Protein AF-A0A8S8Y8Q6-F1 (afdb_monomer_lite)

Radius of gyration: 28.85 Å; chains: 1; bounding box: 76×60×79 Å

pLDDT: mean 76.3, std 16.94, range [27.67, 95.81]

Secondary structure (DSSP, 8-state):
--------HHHHHHSHHHHHHHHHHHHHHTHHHHHHHHHHHHHHHHHHHHHHHHHHHHHHHHHHHHHHT-S-SEEEE----S-GGGS---HHHHHTHHHHHHTSTTEEEEEEEE-SPP---SSTT-GGGTSSPPEEEEEEE-SSS-GGG---B-THHHHHS-SS--B-EEEEE-GGGSSHHHHHHHHTTEEEE----S--TT-EEEEEEHHHHHHHT--TT-EEEEEEEEEEEEEEETTS---S--SEEEEEEETTEEEEEEEEEEEEEEEEEEEEEPPPPS--TTT-SSPEEEEGGGS-HHHHHHHHHTT-EEEEEEE-TTTS--S-HHHHHHHHHHHTB---SS---EEEE-----

Structure (mmCIF, N/CA/C/O backbone):
data_AF-A0A8S8Y8Q6-F1
#
_entry.id   AF-A0A8S8Y8Q6-F1
#
loop_
_atom_site.group_PDB
_atom_site.id
_atom_site.type_symbol
_atom_site.label_atom_id
_atom_site.label_alt_id
_atom_site.label_comp_id
_atom_site.label_asym_id
_atom_site.label_entity_id
_atom_site.label_seq_id
_atom_site.pdbx_PDB_ins_code
_atom_site.Cartn_x
_atom_site.Cartn_y
_atom_site.Cartn_z
_atom_site.occupancy
_atom_site.B_iso_or_equiv
_atom_site.auth_seq_id
_atom_site.auth_comp_id
_atom_site.auth_asym_id
_atom_site.auth_atom_id
_atom_site.pdbx_PDB_model_num
ATOM 1 N N . MET A 1 1 ? 56.357 40.478 -47.322 1.00 36.59 1 MET A N 1
ATOM 2 C CA . MET A 1 1 ? 55.126 40.009 -46.650 1.00 36.59 1 MET A CA 1
ATOM 3 C C . MET A 1 1 ? 54.083 39.734 -47.725 1.00 36.59 1 MET A C 1
ATOM 5 O O . MET A 1 1 ? 53.634 40.679 -48.356 1.00 36.59 1 MET A O 1
ATOM 9 N N . ARG A 1 2 ? 53.793 38.460 -48.034 1.00 34.81 2 ARG A N 1
ATOM 10 C CA . ARG A 1 2 ? 52.715 38.086 -48.969 1.00 34.81 2 ARG A CA 1
ATOM 11 C C . ARG A 1 2 ? 51.418 37.965 -48.170 1.00 34.81 2 ARG A C 1
ATOM 13 O O . ARG A 1 2 ? 51.392 37.257 -47.171 1.00 34.81 2 ARG A O 1
ATOM 20 N N . SER A 1 3 ? 50.405 38.710 -48.603 1.00 39.00 3 SER A N 1
ATOM 21 C CA . SER A 1 3 ? 49.052 38.733 -48.047 1.00 39.00 3 SER A CA 1
ATOM 22 C C . SER A 1 3 ? 48.441 37.328 -48.077 1.00 39.00 3 SER A C 1
ATOM 24 O O . SER A 1 3 ? 48.417 36.681 -49.125 1.00 39.00 3 SER A O 1
ATOM 26 N N . ILE A 1 4 ? 48.004 36.849 -46.912 1.00 49.69 4 ILE A N 1
ATOM 27 C CA . ILE A 1 4 ? 47.190 35.643 -46.760 1.00 49.69 4 ILE A CA 1
ATOM 28 C C . ILE A 1 4 ? 45.766 36.074 -47.115 1.00 49.69 4 ILE A C 1
ATOM 30 O O . ILE A 1 4 ? 45.107 36.734 -46.319 1.00 49.69 4 ILE A O 1
ATOM 34 N N . GLY A 1 5 ? 45.336 35.786 -48.343 1.00 51.06 5 GLY A N 1
ATOM 35 C CA . GLY A 1 5 ? 43.956 36.010 -48.760 1.00 51.06 5 GLY A CA 1
ATOM 36 C C . GLY A 1 5 ? 43.033 35.021 -48.053 1.00 51.06 5 GLY A C 1
ATOM 37 O O . GLY A 1 5 ? 43.244 33.810 -48.141 1.00 51.06 5 GLY A O 1
ATOM 38 N N . GLU A 1 6 ? 42.026 35.530 -47.347 1.00 56.00 6 GLU A N 1
ATOM 39 C CA . GLU A 1 6 ? 40.916 34.726 -46.839 1.00 56.00 6 GLU A CA 1
ATOM 40 C C . GLU A 1 6 ? 40.184 34.085 -48.024 1.00 56.00 6 GLU A C 1
ATOM 42 O O . GLU A 1 6 ? 39.545 34.769 -48.825 1.00 56.00 6 GLU A O 1
ATOM 47 N N . LYS A 1 7 ? 40.302 32.758 -48.164 1.00 58.72 7 LYS A N 1
ATOM 48 C CA .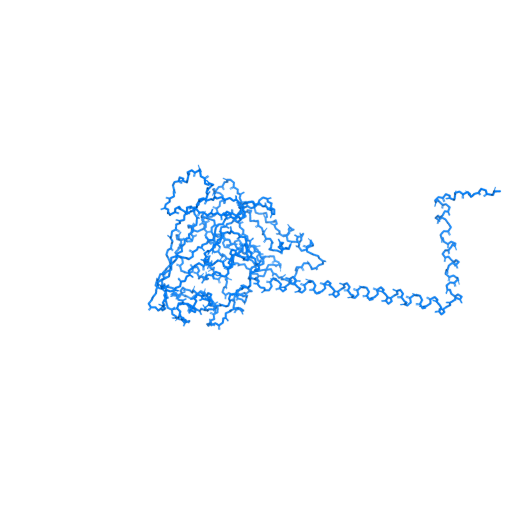 LYS A 1 7 ? 39.479 31.988 -49.102 1.00 58.72 7 LYS A CA 1
ATOM 49 C C . LYS A 1 7 ? 38.014 32.097 -48.675 1.00 58.72 7 LYS A C 1
ATOM 51 O O . LYS A 1 7 ? 37.680 31.781 -47.530 1.00 58.72 7 LYS A O 1
ATOM 56 N N . SER A 1 8 ? 37.154 32.495 -49.609 1.00 64.50 8 SER A N 1
ATOM 57 C CA . SER A 1 8 ? 35.703 32.531 -49.426 1.00 64.50 8 SER A CA 1
ATOM 58 C C . SER A 1 8 ? 35.166 31.141 -49.069 1.00 64.50 8 SER A C 1
ATOM 60 O O . SER A 1 8 ? 35.674 30.123 -49.544 1.00 64.50 8 SER A O 1
ATOM 62 N N . LEU A 1 9 ? 34.118 31.081 -48.241 1.00 57.31 9 LEU A N 1
ATOM 63 C CA . LEU A 1 9 ? 33.485 29.828 -47.809 1.00 57.31 9 LEU A CA 1
ATOM 64 C C . LEU A 1 9 ? 33.030 28.968 -49.006 1.00 57.31 9 LEU A C 1
ATOM 66 O O . LEU A 1 9 ? 33.092 27.745 -48.940 1.00 57.31 9 LEU A O 1
ATOM 70 N N . GLY A 1 10 ? 32.634 29.614 -50.110 1.00 68.88 10 GLY A N 1
ATOM 71 C CA . GLY A 1 10 ? 32.264 28.949 -51.362 1.00 68.88 10 GLY A CA 1
ATOM 72 C C . GLY A 1 10 ? 33.437 28.236 -52.038 1.00 68.88 10 GLY A C 1
ATOM 73 O O . GLY A 1 10 ? 33.281 27.089 -52.447 1.00 68.88 10 GLY A O 1
ATOM 74 N N . ASP A 1 11 ? 34.622 28.854 -52.047 1.00 65.38 11 ASP A N 1
ATOM 75 C CA . ASP A 1 11 ? 35.840 28.250 -52.609 1.00 65.38 11 ASP A CA 1
ATOM 76 C C . ASP A 1 11 ? 36.309 27.055 -51.764 1.00 65.38 11 ASP A C 1
ATOM 78 O O . ASP A 1 11 ? 36.792 26.051 -52.281 1.00 65.38 11 ASP A O 1
ATOM 82 N N . ARG A 1 12 ? 36.111 27.118 -50.438 1.00 59.78 12 ARG A N 1
ATOM 83 C CA . ARG A 1 12 ? 36.422 26.000 -49.529 1.00 59.78 12 ARG A CA 1
ATOM 84 C C . ARG A 1 12 ? 35.478 24.814 -49.709 1.00 59.78 12 ARG A C 1
ATOM 86 O O . ARG A 1 12 ? 35.896 23.702 -49.425 1.00 59.78 12 ARG A O 1
ATOM 93 N N . ILE A 1 13 ? 34.240 25.040 -50.158 1.00 61.78 13 ILE A N 1
ATOM 94 C CA . ILE A 1 13 ? 33.253 23.986 -50.441 1.00 61.78 13 ILE A CA 1
ATOM 95 C C . ILE A 1 13 ? 33.489 23.380 -51.830 1.00 61.78 13 ILE A C 1
ATOM 97 O O . ILE A 1 13 ? 33.371 22.166 -51.993 1.00 61.78 13 ILE A O 1
ATOM 101 N N . SER A 1 14 ? 33.873 24.193 -52.820 1.00 69.31 14 SER A N 1
ATOM 102 C CA . SER A 1 14 ? 34.187 23.708 -54.170 1.00 69.31 14 SER A CA 1
ATOM 103 C C . SER A 1 14 ? 35.492 22.915 -54.253 1.00 69.31 14 SER A C 1
ATOM 105 O O . SER A 1 14 ? 35.621 22.080 -55.145 1.00 69.31 14 SER A O 1
ATOM 107 N N . ASP A 1 15 ? 36.434 23.140 -53.330 1.00 65.94 15 ASP A N 1
ATOM 108 C CA . ASP A 1 15 ? 37.714 22.417 -53.271 1.00 65.94 15 ASP A CA 1
ATOM 109 C C . ASP A 1 15 ? 37.584 21.022 -52.599 1.00 65.94 15 ASP A C 1
ATOM 111 O O . ASP A 1 15 ? 38.414 20.142 -52.838 1.00 65.94 15 ASP A O 1
ATOM 115 N N . ILE A 1 16 ? 36.505 20.759 -51.838 1.00 66.69 16 ILE A N 1
ATOM 116 C CA . ILE A 1 16 ? 36.271 19.489 -51.107 1.00 66.69 16 ILE A CA 1
ATOM 117 C C . ILE A 1 16 ? 36.366 18.239 -52.001 1.00 66.69 16 ILE A C 1
ATOM 119 O O . ILE A 1 16 ? 37.019 17.278 -51.594 1.00 66.69 16 ILE A O 1
ATOM 123 N N . PRO A 1 17 ? 35.762 18.183 -53.205 1.00 70.31 17 PRO A N 1
ATOM 124 C CA . PRO A 1 17 ? 35.811 16.983 -54.040 1.00 70.31 17 PRO A CA 1
ATOM 125 C C . PRO A 1 17 ? 37.225 16.685 -54.554 1.00 70.31 17 PRO A C 1
ATOM 127 O O . PRO A 1 17 ? 37.630 15.523 -54.644 1.00 70.31 17 PRO A O 1
ATOM 130 N N . ALA A 1 18 ? 37.988 17.734 -54.878 1.00 67.06 18 ALA A N 1
ATOM 131 C CA . ALA A 1 18 ? 39.359 17.610 -55.354 1.00 67.06 18 ALA A CA 1
ATOM 132 C C . ALA A 1 18 ? 40.289 17.150 -54.220 1.00 67.06 18 ALA A C 1
ATOM 134 O O . ALA A 1 18 ? 41.044 16.190 -54.407 1.00 67.06 18 ALA A O 1
ATOM 135 N N . ASP A 1 19 ? 40.155 17.740 -53.032 1.00 66.56 19 ASP A N 1
ATOM 136 C CA . ASP A 1 19 ? 40.911 17.371 -51.831 1.00 66.56 19 ASP A CA 1
ATOM 137 C C . ASP A 1 19 ? 40.542 15.967 -51.311 1.00 66.56 19 ASP A C 1
ATOM 139 O O . ASP A 1 19 ? 41.403 15.207 -50.867 1.00 66.56 19 ASP A O 1
ATOM 143 N N . PHE A 1 20 ? 39.281 15.550 -51.452 1.00 67.25 20 PHE A N 1
ATOM 144 C CA . PHE A 1 20 ? 38.836 14.190 -51.135 1.00 67.25 20 PHE A CA 1
ATOM 145 C C . PHE A 1 20 ? 39.460 13.153 -52.079 1.00 67.25 20 PHE A C 1
ATOM 147 O O . PHE A 1 20 ? 39.931 12.099 -51.646 1.00 67.25 20 PHE A O 1
ATOM 154 N N . SER A 1 21 ? 39.528 13.463 -53.378 1.00 69.19 21 SER A N 1
ATOM 155 C CA . SER A 1 21 ? 40.114 12.563 -54.377 1.00 69.19 21 SER A CA 1
ATOM 156 C C . SER A 1 21 ? 41.623 12.347 -54.178 1.00 69.19 21 SER A C 1
ATOM 158 O O . SER A 1 21 ? 42.128 11.235 -54.368 1.00 69.19 21 SER A O 1
ATOM 160 N N . THR A 1 22 ? 42.353 13.384 -53.758 1.00 70.94 22 THR A N 1
ATOM 161 C CA . THR A 1 22 ? 43.792 13.309 -53.476 1.00 70.94 22 THR A CA 1
ATOM 162 C C . THR A 1 22 ? 44.060 12.613 -52.142 1.00 70.94 22 THR A C 1
ATOM 164 O O . THR A 1 22 ? 44.966 11.777 -52.068 1.00 70.94 22 THR A O 1
ATOM 167 N N . ALA A 1 23 ? 43.216 12.839 -51.130 1.00 64.25 23 ALA A N 1
ATOM 168 C CA . ALA A 1 23 ? 43.243 12.102 -49.870 1.00 64.25 23 ALA A CA 1
ATOM 169 C C . ALA A 1 23 ? 43.018 10.592 -50.081 1.00 64.25 23 ALA A C 1
ATOM 171 O O . ALA A 1 23 ? 43.820 9.790 -49.600 1.00 64.25 23 ALA A O 1
ATOM 172 N N . ILE A 1 24 ? 42.025 10.187 -50.883 1.00 64.44 24 ILE A N 1
ATOM 173 C CA . ILE A 1 24 ? 41.786 8.769 -51.218 1.00 64.44 24 ILE A CA 1
ATOM 174 C C . ILE A 1 24 ? 43.005 8.133 -51.893 1.00 64.44 24 ILE A C 1
ATOM 176 O O . ILE A 1 24 ? 43.417 7.029 -51.527 1.00 64.44 24 ILE A O 1
ATOM 180 N N . ARG A 1 25 ? 43.611 8.823 -52.867 1.00 65.25 25 ARG A N 1
ATOM 181 C CA . ARG A 1 25 ? 44.805 8.316 -53.562 1.00 65.25 25 ARG A CA 1
ATOM 182 C C . ARG A 1 25 ? 46.000 8.175 -52.617 1.00 65.25 25 ARG A C 1
ATOM 184 O O . ARG A 1 25 ? 46.708 7.175 -52.695 1.00 65.25 25 ARG A O 1
ATOM 191 N N . SER A 1 26 ? 46.199 9.120 -51.697 1.00 62.00 26 SER A N 1
ATOM 192 C CA . SER A 1 26 ? 47.263 9.042 -50.683 1.00 62.00 26 SER A CA 1
ATOM 193 C C . SER A 1 26 ? 47.052 7.902 -49.674 1.00 62.00 26 SER A C 1
ATOM 195 O O . SER A 1 26 ? 48.012 7.216 -49.319 1.00 62.00 26 SER A O 1
ATOM 197 N N . ALA A 1 27 ? 45.802 7.623 -49.289 1.00 59.00 27 ALA A N 1
ATOM 198 C CA . ALA A 1 27 ? 45.452 6.516 -48.398 1.00 59.00 27 ALA A CA 1
ATOM 199 C C . ALA A 1 27 ? 45.726 5.138 -49.032 1.00 59.00 27 ALA A C 1
ATOM 201 O O . ALA A 1 27 ? 46.076 4.189 -48.331 1.00 59.00 27 ALA A O 1
ATOM 202 N N . TRP A 1 28 ? 45.630 5.035 -50.363 1.00 62.62 28 TRP A N 1
ATOM 203 C CA . TRP A 1 28 ? 45.909 3.810 -51.121 1.00 62.62 28 TRP A CA 1
ATOM 204 C C . TRP A 1 28 ? 47.406 3.501 -51.288 1.00 62.62 28 TRP A C 1
ATOM 206 O O . TRP A 1 28 ? 47.784 2.333 -51.374 1.00 62.62 28 TRP A O 1
ATOM 216 N N . ILE A 1 29 ? 48.270 4.523 -51.301 1.00 66.56 29 ILE A N 1
ATOM 217 C CA . ILE A 1 29 ? 49.733 4.358 -51.427 1.00 66.56 29 ILE A CA 1
ATOM 218 C C . ILE A 1 29 ? 50.338 3.790 -50.131 1.00 66.56 29 ILE A C 1
ATOM 220 O O . ILE A 1 29 ? 51.284 3.008 -50.171 1.00 66.56 29 ILE A O 1
ATOM 224 N N . GLY A 1 30 ? 49.758 4.123 -48.975 1.00 63.22 30 GLY A N 1
ATOM 225 C CA . GLY A 1 30 ? 50.141 3.598 -47.663 1.00 63.22 30 GLY A CA 1
ATOM 226 C C . GLY A 1 30 ? 49.229 2.476 -47.169 1.00 63.22 30 GLY A C 1
ATOM 227 O O . GLY A 1 30 ? 48.807 2.528 -46.016 1.00 63.22 30 GLY A O 1
ATOM 228 N N . ARG A 1 31 ? 48.902 1.491 -48.021 1.00 62.19 31 ARG A N 1
ATOM 229 C CA . ARG A 1 31 ? 47.860 0.465 -47.785 1.00 62.19 31 ARG A CA 1
ATOM 230 C C . ARG A 1 31 ? 47.910 -0.196 -46.400 1.00 62.19 31 ARG A C 1
ATOM 232 O O . ARG A 1 31 ? 46.866 -0.375 -45.783 1.00 62.19 31 ARG A O 1
ATOM 239 N N . GLU A 1 32 ? 49.097 -0.519 -45.887 1.00 67.44 32 GLU A N 1
ATOM 240 C CA . GLU A 1 32 ? 49.258 -1.130 -44.555 1.00 67.44 32 GLU A CA 1
ATOM 241 C C . GLU A 1 32 ? 48.958 -0.153 -43.408 1.00 67.44 32 GLU A C 1
ATOM 243 O O . GLU A 1 32 ? 48.316 -0.517 -42.425 1.00 67.44 32 GLU A O 1
ATOM 248 N N . ARG A 1 33 ? 49.365 1.114 -43.548 1.00 67.62 33 ARG A N 1
ATOM 249 C CA . ARG A 1 33 ? 49.147 2.154 -42.531 1.00 67.62 33 ARG A CA 1
ATOM 250 C C . ARG A 1 33 ? 47.702 2.649 -42.529 1.00 67.62 33 ARG A C 1
ATOM 252 O O . ARG A 1 33 ? 47.139 2.855 -41.461 1.00 67.62 33 ARG A O 1
ATOM 259 N N . GLY A 1 34 ? 47.087 2.789 -43.706 1.00 68.88 34 GLY A N 1
ATOM 260 C CA . GLY A 1 34 ? 45.674 3.147 -43.839 1.00 68.88 34 GLY A CA 1
ATOM 261 C C . GLY A 1 34 ? 44.761 2.088 -43.222 1.00 68.88 34 GLY A C 1
ATOM 262 O O . GLY A 1 34 ? 43.902 2.423 -42.411 1.00 68.88 34 GLY A O 1
ATOM 263 N N . LEU A 1 35 ? 44.995 0.806 -43.527 1.00 69.81 35 LEU A N 1
ATOM 264 C CA . LEU A 1 35 ? 44.194 -0.301 -42.992 1.00 69.81 35 LEU A CA 1
ATOM 265 C C . LEU A 1 35 ? 44.306 -0.403 -41.464 1.00 69.81 35 LEU A C 1
ATOM 267 O O . LEU A 1 35 ? 43.289 -0.589 -40.803 1.00 69.81 35 LEU A O 1
ATOM 271 N N . ALA A 1 36 ? 45.500 -0.200 -40.895 1.00 73.44 36 ALA A N 1
ATOM 272 C CA . ALA A 1 36 ? 45.691 -0.181 -39.444 1.00 73.44 36 ALA A CA 1
ATOM 273 C C . ALA A 1 36 ? 44.904 0.947 -38.750 1.00 73.44 36 ALA A C 1
ATOM 275 O O . ALA A 1 36 ? 44.299 0.718 -37.705 1.00 73.44 36 ALA A O 1
ATOM 276 N N . VAL A 1 37 ? 44.856 2.147 -39.343 1.00 76.44 37 VAL A N 1
ATOM 277 C CA . VAL A 1 37 ? 44.072 3.273 -38.804 1.00 76.44 37 VAL A CA 1
ATOM 278 C C . VAL A 1 37 ? 42.570 2.994 -38.899 1.00 76.44 37 VAL A C 1
ATOM 280 O O . VAL A 1 37 ? 41.860 3.181 -37.913 1.00 76.44 37 VAL A O 1
ATOM 283 N N . PHE A 1 38 ? 42.082 2.486 -40.036 1.00 76.44 38 PHE A N 1
ATOM 284 C CA . PHE A 1 38 ? 40.671 2.110 -40.185 1.00 76.44 38 PHE A CA 1
ATOM 285 C C . PHE A 1 38 ? 40.265 0.996 -39.217 1.00 76.44 38 PHE A C 1
ATOM 287 O O . PHE A 1 38 ? 39.224 1.105 -38.575 1.00 76.44 38 PHE A O 1
ATOM 294 N N . ALA A 1 39 ? 41.094 -0.038 -39.060 1.00 76.81 39 ALA A N 1
ATOM 295 C CA . ALA A 1 39 ? 40.846 -1.115 -38.108 1.00 76.81 39 ALA A CA 1
ATOM 296 C C . ALA A 1 39 ? 40.853 -0.608 -36.658 1.00 76.81 39 ALA A C 1
ATOM 298 O O . ALA A 1 39 ? 39.994 -1.007 -35.879 1.00 76.81 39 ALA A O 1
ATOM 299 N N . GLY A 1 40 ? 41.767 0.304 -36.307 1.00 77.00 40 GLY A N 1
ATOM 300 C CA . GLY A 1 40 ? 41.828 0.918 -34.980 1.00 77.00 40 GLY A CA 1
ATOM 301 C C . GLY A 1 40 ? 40.592 1.757 -34.654 1.00 77.00 40 GLY A C 1
ATOM 302 O O . GLY A 1 40 ? 40.012 1.598 -33.584 1.00 77.00 40 GLY A O 1
ATOM 303 N N . VAL A 1 41 ? 40.138 2.600 -35.587 1.00 83.38 41 VAL A N 1
ATOM 304 C CA . VAL A 1 41 ? 38.918 3.407 -35.409 1.00 83.38 41 VAL A CA 1
ATOM 305 C C . VAL A 1 41 ? 37.668 2.527 -35.389 1.00 83.38 41 VAL A C 1
ATOM 307 O O . VAL A 1 41 ? 36.769 2.762 -34.582 1.00 83.38 41 VAL A O 1
ATOM 310 N N . PHE A 1 42 ? 37.612 1.492 -36.230 1.00 75.62 42 PHE A N 1
ATOM 311 C CA . PHE A 1 42 ? 36.496 0.548 -36.259 1.00 75.62 42 PHE A CA 1
ATOM 312 C C . PHE A 1 42 ? 36.399 -0.252 -34.955 1.00 75.62 42 PHE A C 1
ATOM 314 O O . PHE A 1 42 ? 35.327 -0.306 -34.360 1.00 75.62 42 PHE A O 1
ATOM 321 N N . LEU A 1 43 ? 37.517 -0.801 -34.462 1.00 77.06 43 LEU A N 1
ATOM 322 C CA . LEU A 1 43 ? 37.558 -1.490 -33.170 1.00 77.06 43 LEU A CA 1
ATOM 323 C C . LEU A 1 43 ? 37.228 -0.548 -32.016 1.00 77.06 43 LEU A C 1
ATOM 325 O O . LEU A 1 43 ? 36.450 -0.927 -31.152 1.00 77.06 43 LEU A O 1
ATOM 329 N N . ALA A 1 44 ? 37.754 0.679 -32.006 1.00 74.38 44 ALA A N 1
ATOM 330 C CA . ALA A 1 44 ? 37.419 1.655 -30.972 1.00 74.38 44 ALA A CA 1
ATOM 331 C C . ALA A 1 44 ? 35.919 1.991 -30.978 1.00 74.38 44 ALA A C 1
ATOM 333 O O . ALA A 1 44 ? 35.293 1.999 -29.924 1.00 74.38 44 ALA A O 1
ATOM 334 N N . SER A 1 45 ? 35.324 2.196 -32.156 1.00 72.69 45 SER A N 1
ATOM 335 C CA . SER A 1 45 ? 33.887 2.475 -32.291 1.00 72.69 45 SER A CA 1
ATOM 336 C C . SER A 1 45 ? 33.033 1.280 -31.860 1.00 72.69 45 SER A C 1
ATOM 338 O O . SER A 1 45 ? 32.027 1.450 -31.175 1.00 72.69 45 SER A O 1
ATOM 340 N N . LEU A 1 46 ? 33.452 0.060 -32.208 1.00 67.12 46 LEU A N 1
ATOM 341 C CA . LEU A 1 46 ? 32.788 -1.172 -31.784 1.00 67.12 46 LEU A CA 1
ATOM 342 C C . LEU A 1 46 ? 32.889 -1.368 -30.264 1.00 67.12 46 LEU A C 1
ATOM 344 O O . LEU A 1 46 ? 31.892 -1.642 -29.610 1.00 67.12 46 LEU A O 1
ATOM 348 N N . VAL A 1 47 ? 34.061 -1.148 -29.669 1.00 76.62 47 VAL A N 1
ATOM 349 C CA . VAL A 1 47 ? 34.241 -1.233 -28.212 1.00 76.62 47 VAL A CA 1
ATOM 350 C C . VAL A 1 47 ? 33.389 -0.185 -27.503 1.00 76.62 47 VAL A C 1
ATOM 352 O O . VAL A 1 47 ? 32.646 -0.528 -26.592 1.00 76.62 47 VAL A O 1
ATOM 355 N N . ILE A 1 48 ? 33.414 1.069 -27.954 1.00 69.25 48 ILE A N 1
ATOM 356 C CA . ILE A 1 48 ? 32.608 2.145 -27.365 1.00 69.25 48 ILE A CA 1
ATOM 357 C C . ILE A 1 48 ? 31.111 1.813 -27.441 1.00 69.25 48 ILE A C 1
ATOM 359 O O . ILE A 1 48 ? 30.416 1.905 -26.434 1.00 69.25 48 ILE A O 1
ATOM 363 N N . THR A 1 49 ? 30.616 1.365 -28.598 1.00 65.38 49 THR A N 1
ATOM 364 C CA . THR A 1 49 ? 29.201 0.981 -28.755 1.00 65.38 49 THR A CA 1
ATOM 365 C C . THR A 1 49 ? 28.826 -0.228 -27.904 1.00 65.38 49 THR A C 1
ATOM 367 O O . THR A 1 49 ? 27.768 -0.210 -27.286 1.00 65.38 49 THR A O 1
ATOM 370 N N . THR A 1 50 ? 29.689 -1.242 -27.794 1.00 65.12 50 THR A N 1
ATOM 371 C CA . THR A 1 50 ? 29.432 -2.397 -26.912 1.00 65.12 50 THR A CA 1
ATOM 372 C C . THR A 1 50 ? 29.440 -2.026 -25.430 1.00 65.12 50 THR A C 1
ATOM 374 O O . THR A 1 50 ? 28.582 -2.501 -24.694 1.00 65.12 50 THR A O 1
ATOM 377 N N . VAL A 1 51 ? 30.341 -1.143 -24.986 1.00 66.38 51 VAL A N 1
ATOM 378 C CA . VAL A 1 51 ? 30.377 -0.656 -23.598 1.00 66.38 51 VAL A CA 1
ATOM 379 C C . VAL A 1 51 ? 29.151 0.197 -23.289 1.00 66.38 51 VAL A C 1
ATOM 381 O O . VAL A 1 51 ? 28.565 0.028 -22.226 1.00 66.38 51 VAL A O 1
ATOM 384 N N . PHE A 1 52 ? 28.715 1.062 -24.210 1.00 54.00 52 PHE A N 1
ATOM 385 C CA . PHE A 1 52 ? 27.472 1.815 -24.034 1.00 54.00 52 PHE A CA 1
ATOM 386 C C . PHE A 1 52 ? 26.245 0.903 -24.029 1.00 54.00 52 PHE A C 1
ATOM 388 O O . PHE A 1 52 ? 25.409 1.045 -23.146 1.00 54.00 52 PHE A O 1
ATOM 395 N N . ALA A 1 53 ? 26.155 -0.068 -24.942 1.00 52.59 53 ALA A N 1
ATOM 396 C CA . ALA A 1 53 ? 25.055 -1.032 -24.963 1.00 52.59 53 ALA A CA 1
ATOM 397 C C . ALA A 1 53 ? 25.004 -1.873 -23.676 1.00 52.59 53 ALA A C 1
ATOM 399 O O . ALA A 1 53 ? 23.929 -2.111 -23.137 1.00 52.59 53 ALA A O 1
ATOM 400 N N . TYR A 1 54 ? 26.164 -2.277 -23.152 1.00 54.09 54 TYR A N 1
ATOM 401 C CA . TYR A 1 54 ? 26.259 -3.012 -21.893 1.00 54.09 54 TYR A CA 1
ATOM 402 C C . TYR A 1 54 ? 25.943 -2.136 -20.675 1.00 54.09 54 TYR A C 1
ATOM 404 O O . TYR A 1 54 ? 25.211 -2.561 -19.789 1.00 54.09 54 TYR A O 1
ATOM 412 N N . GLY A 1 55 ? 26.455 -0.903 -20.635 1.00 48.47 55 GLY A N 1
ATOM 413 C CA . GLY A 1 55 ? 26.182 0.053 -19.560 1.00 48.47 55 GLY A CA 1
ATOM 414 C C . GLY A 1 55 ? 24.704 0.423 -19.484 1.00 48.47 55 GLY A C 1
ATOM 415 O O . GLY A 1 55 ? 24.133 0.413 -18.398 1.00 48.47 55 GLY A O 1
ATOM 416 N N . VAL A 1 56 ? 24.076 0.651 -20.640 1.00 57.03 56 VAL A N 1
ATOM 417 C CA . VAL A 1 56 ? 22.630 0.844 -20.750 1.00 57.03 56 VAL A CA 1
ATOM 418 C C . VAL A 1 56 ? 21.903 -0.430 -20.306 1.00 57.03 56 VAL A C 1
ATOM 420 O O . VAL A 1 56 ? 21.078 -0.358 -19.410 1.00 57.03 56 VAL A O 1
ATOM 423 N N . GLY A 1 57 ? 22.265 -1.618 -20.799 1.00 53.31 57 GLY A N 1
ATOM 424 C CA . GLY A 1 57 ? 21.639 -2.875 -20.357 1.00 53.31 57 GLY A CA 1
ATOM 425 C C . GLY A 1 57 ? 21.714 -3.120 -18.839 1.00 53.31 57 GLY A C 1
ATOM 426 O O . GLY A 1 57 ? 20.748 -3.584 -18.240 1.00 53.31 57 GLY A O 1
ATOM 427 N N . LEU A 1 58 ? 22.824 -2.751 -18.190 1.00 55.22 58 LEU A N 1
ATOM 428 C CA . LEU A 1 58 ? 22.963 -2.828 -16.733 1.00 55.22 58 LEU A CA 1
ATOM 429 C C . LEU A 1 58 ? 22.102 -1.798 -15.994 1.00 55.22 58 LEU A C 1
ATOM 431 O O . LEU A 1 58 ? 21.491 -2.148 -14.988 1.00 55.22 58 LEU A O 1
ATOM 435 N N . SER A 1 59 ? 22.030 -0.550 -16.469 1.00 53.22 59 SER A N 1
ATOM 436 C CA . SER A 1 59 ? 21.156 0.459 -15.853 1.00 53.22 59 SER A CA 1
ATOM 437 C C . SER A 1 59 ? 19.676 0.109 -16.019 1.00 53.22 59 SER A C 1
ATOM 439 O O . SER A 1 59 ? 18.882 0.349 -15.116 1.00 53.22 59 SER A O 1
ATOM 441 N N . GLN A 1 60 ? 19.312 -0.519 -17.139 1.00 57.56 60 GLN A N 1
ATOM 442 C CA . GLN A 1 60 ? 17.966 -1.040 -17.384 1.00 57.56 60 GLN A CA 1
ATOM 443 C C . GLN A 1 60 ? 17.622 -2.188 -16.433 1.00 57.56 60 GLN A C 1
ATOM 445 O O . GLN A 1 60 ? 16.569 -2.166 -15.803 1.00 57.56 60 GLN A O 1
ATOM 450 N N . GLY A 1 61 ? 18.538 -3.148 -16.269 1.00 56.97 61 GLY A N 1
ATOM 451 C CA . GLY A 1 61 ? 18.386 -4.217 -15.283 1.00 56.97 61 GLY A CA 1
ATOM 452 C C . GLY A 1 61 ? 18.308 -3.689 -13.848 1.00 56.97 61 GLY A C 1
ATOM 453 O O . GLY A 1 61 ? 17.586 -4.251 -13.034 1.00 56.97 61 GLY A O 1
ATOM 454 N N . ALA A 1 62 ? 18.993 -2.586 -13.532 1.00 57.78 62 ALA A N 1
ATOM 455 C CA . ALA A 1 62 ? 18.900 -1.945 -12.222 1.00 57.78 62 ALA A CA 1
ATOM 456 C C . ALA A 1 62 ? 17.523 -1.303 -11.967 1.00 57.78 62 ALA A C 1
ATOM 458 O O . ALA A 1 62 ? 16.986 -1.492 -10.881 1.00 57.78 62 ALA A O 1
ATOM 459 N N . LEU A 1 63 ? 16.933 -0.613 -12.954 1.00 61.47 63 LEU A N 1
ATOM 460 C CA . LEU A 1 63 ? 15.580 -0.040 -12.850 1.00 61.47 63 LEU A CA 1
ATOM 461 C C . LEU A 1 63 ? 14.503 -1.134 -12.765 1.00 61.47 63 LEU A C 1
ATOM 463 O O . LEU A 1 63 ? 13.602 -1.076 -11.937 1.00 61.47 63 LEU A O 1
ATOM 467 N N . GLN A 1 64 ? 14.623 -2.189 -13.573 1.00 61.31 64 GLN A N 1
ATOM 468 C CA . GLN A 1 64 ? 13.722 -3.339 -13.464 1.00 61.31 64 GLN A CA 1
ATOM 469 C C . GLN A 1 64 ? 13.863 -4.038 -12.108 1.00 61.31 64 GLN A C 1
ATOM 471 O O . GLN A 1 64 ? 12.862 -4.434 -11.523 1.00 61.31 64 GLN A O 1
ATOM 476 N N . ASN A 1 65 ? 15.081 -4.145 -11.569 1.00 62.50 65 ASN A N 1
ATOM 477 C CA . ASN A 1 65 ? 15.299 -4.695 -10.234 1.00 62.50 65 ASN A CA 1
ATOM 478 C C . ASN A 1 65 ? 14.747 -3.801 -9.120 1.00 62.50 65 ASN A C 1
ATOM 480 O O . ASN A 1 65 ? 14.234 -4.348 -8.151 1.00 62.50 65 ASN A O 1
ATOM 484 N N . SER A 1 66 ? 14.800 -2.469 -9.241 1.00 65.19 66 SER A N 1
ATOM 485 C CA . SER A 1 66 ? 14.151 -1.596 -8.253 1.00 65.19 66 SER A CA 1
ATOM 486 C C . SER A 1 66 ? 12.632 -1.725 -8.302 1.00 65.19 66 SER A C 1
ATOM 488 O O . SER A 1 66 ? 11.992 -1.739 -7.258 1.00 65.19 66 SER A O 1
ATOM 490 N N . LEU A 1 67 ? 12.059 -1.901 -9.497 1.00 68.81 67 LEU A N 1
ATOM 491 C CA . LEU A 1 67 ? 10.637 -2.200 -9.652 1.00 68.81 67 LEU A CA 1
ATOM 492 C C . LEU A 1 67 ? 10.287 -3.607 -9.139 1.00 68.81 67 LEU A C 1
ATOM 494 O O . LEU A 1 67 ? 9.195 -3.811 -8.628 1.00 68.81 67 LEU A O 1
ATOM 498 N N . ASN A 1 68 ? 11.193 -4.590 -9.210 1.00 70.69 68 ASN A N 1
ATOM 499 C CA . ASN A 1 68 ? 10.957 -5.952 -8.698 1.00 70.69 68 ASN A CA 1
ATOM 500 C C . ASN A 1 68 ? 10.654 -6.016 -7.200 1.00 70.69 68 ASN A C 1
ATOM 502 O O . ASN A 1 68 ? 10.006 -6.968 -6.764 1.00 70.69 68 ASN A O 1
ATOM 506 N N . ASP A 1 69 ? 11.057 -5.004 -6.440 1.00 74.69 69 ASP A N 1
ATOM 507 C CA . ASP A 1 69 ? 10.709 -4.886 -5.028 1.00 74.69 69 ASP A CA 1
ATOM 508 C C . ASP A 1 69 ? 9.353 -4.194 -4.785 1.00 74.69 69 ASP A C 1
ATOM 510 O O . ASP A 1 69 ? 8.865 -4.203 -3.657 1.00 74.69 69 ASP A O 1
ATOM 514 N N . GLU A 1 70 ? 8.703 -3.679 -5.832 1.00 80.44 70 GLU A N 1
ATOM 515 C CA . GLU A 1 70 ? 7.383 -3.049 -5.788 1.00 80.44 70 GLU A CA 1
ATOM 516 C C . GLU A 1 70 ? 6.278 -3.968 -6.310 1.00 80.44 70 GLU A C 1
ATOM 518 O O . GLU A 1 70 ? 6.404 -4.629 -7.347 1.00 80.44 70 GLU A O 1
ATOM 523 N N . VAL A 1 71 ? 5.139 -3.946 -5.615 1.00 85.94 71 VAL A N 1
ATOM 524 C CA . VAL A 1 71 ? 3.945 -4.691 -6.037 1.00 85.94 71 VAL A CA 1
ATOM 525 C C . VAL A 1 71 ? 3.180 -3.947 -7.134 1.00 85.94 71 VAL A C 1
ATOM 527 O O . VAL A 1 71 ? 2.803 -4.551 -8.136 1.00 85.94 71 VAL A O 1
ATOM 530 N N . TYR A 1 72 ? 2.988 -2.634 -6.985 1.00 86.31 72 TYR A N 1
ATOM 531 C CA . TYR A 1 72 ? 2.280 -1.807 -7.967 1.00 86.31 72 TYR A CA 1
ATOM 532 C C . TYR A 1 72 ? 3.263 -0.891 -8.681 1.00 86.31 72 TYR A C 1
ATOM 534 O O . TYR A 1 72 ? 3.951 -0.128 -8.016 1.00 86.31 72 TYR A O 1
ATOM 542 N N . ASP A 1 73 ? 3.256 -0.885 -10.011 1.00 80.62 73 ASP A N 1
ATOM 543 C CA . ASP A 1 73 ? 4.092 0.020 -10.813 1.00 80.62 73 ASP A CA 1
ATOM 544 C C . ASP A 1 73 ? 3.476 1.425 -10.893 1.00 80.62 73 ASP A C 1
ATOM 546 O O . ASP A 1 73 ? 4.165 2.443 -10.975 1.00 80.62 73 ASP A O 1
ATOM 550 N N . ALA A 1 74 ? 2.144 1.494 -10.843 1.00 77.12 74 ALA A N 1
ATOM 551 C CA . ALA A 1 74 ? 1.411 2.746 -10.872 1.00 77.12 74 ALA A CA 1
ATOM 552 C C . ALA A 1 74 ? 0.227 2.731 -9.906 1.00 77.12 74 ALA A C 1
ATOM 554 O O . ALA A 1 74 ? -0.352 1.695 -9.580 1.00 77.12 74 ALA A O 1
ATOM 555 N N . LYS A 1 75 ? -0.133 3.934 -9.460 1.00 82.88 75 LYS A N 1
ATOM 556 C CA . LYS A 1 75 ? -1.319 4.194 -8.646 1.00 82.88 75 LYS A CA 1
ATOM 557 C C . LYS A 1 75 ? -2.193 5.221 -9.357 1.00 82.88 75 LYS A C 1
ATOM 559 O O . LYS A 1 75 ? -1.689 6.239 -9.846 1.00 82.88 75 LYS A O 1
ATOM 564 N N . VAL A 1 76 ? -3.495 4.954 -9.407 1.00 80.75 76 VAL A N 1
ATOM 565 C CA . VAL A 1 76 ? -4.504 5.863 -9.956 1.00 80.75 76 VAL A CA 1
ATOM 566 C C . VAL A 1 76 ? -5.428 6.336 -8.841 1.00 80.75 76 VAL A C 1
ATOM 568 O O . VAL A 1 76 ? -6.133 5.546 -8.216 1.00 80.75 76 VAL A O 1
ATOM 571 N N . ASP A 1 77 ? -5.425 7.651 -8.637 1.00 81.06 77 ASP A N 1
ATOM 572 C CA . ASP A 1 77 ? -6.223 8.355 -7.635 1.00 81.06 77 ASP A CA 1
ATOM 573 C C . ASP A 1 77 ? -7.340 9.182 -8.281 1.00 81.06 77 ASP A C 1
ATOM 575 O O . ASP A 1 77 ? -7.268 9.578 -9.455 1.00 81.06 77 ASP A O 1
ATOM 579 N N . PHE A 1 78 ? -8.345 9.528 -7.475 1.00 75.50 78 PHE A N 1
ATOM 580 C CA . PHE A 1 78 ? -9.345 10.519 -7.852 1.00 75.50 78 PHE A CA 1
ATOM 581 C C . PHE A 1 78 ? -8.703 11.887 -8.108 1.00 75.50 78 PHE A C 1
ATOM 583 O O . PHE A 1 78 ? -7.838 12.355 -7.364 1.00 75.50 78 PHE A O 1
ATOM 590 N N . SER A 1 79 ? -9.143 12.581 -9.163 1.00 68.19 79 SER A N 1
ATOM 591 C CA . SER A 1 79 ? -8.648 13.934 -9.422 1.00 68.19 79 SER A CA 1
ATOM 592 C C . SER A 1 79 ? -9.118 14.921 -8.357 1.00 68.19 79 SER A C 1
ATOM 594 O O . SER A 1 79 ? -10.286 14.910 -7.974 1.00 68.19 79 SER A O 1
ATOM 596 N N . SER A 1 80 ? -8.246 15.860 -7.982 1.00 59.91 80 SER A N 1
ATOM 597 C CA . SER A 1 80 ? -8.629 17.073 -7.256 1.00 59.91 80 SER A CA 1
ATOM 598 C C . SER A 1 80 ? -9.511 17.952 -8.151 1.00 59.91 80 SER A C 1
ATOM 600 O O . SER A 1 80 ? -9.010 18.754 -8.944 1.00 59.91 80 SER A O 1
ATOM 602 N N . GLN A 1 81 ? -10.824 17.781 -8.091 1.00 51.94 81 GLN A N 1
ATOM 603 C CA . GLN A 1 81 ? -11.764 18.714 -8.701 1.00 51.94 81 GLN A CA 1
ATOM 604 C C . GLN A 1 81 ? -12.675 19.257 -7.606 1.00 51.94 81 GLN A C 1
ATOM 606 O O . GLN A 1 81 ? -13.029 18.533 -6.682 1.00 51.94 81 GLN A O 1
ATOM 611 N N . ASN A 1 82 ? -13.015 20.541 -7.706 1.00 46.69 82 ASN A N 1
ATOM 612 C CA . ASN A 1 82 ? -13.776 21.265 -6.685 1.00 46.69 82 ASN A CA 1
ATOM 613 C C . ASN A 1 82 ? -15.222 20.747 -6.527 1.00 46.69 82 ASN A C 1
ATOM 615 O O . ASN A 1 82 ? -15.877 21.071 -5.540 1.00 46.69 82 ASN A O 1
ATOM 619 N N . ASP A 1 83 ? -15.697 19.925 -7.467 1.00 52.88 83 ASP A N 1
ATOM 620 C CA . ASP A 1 83 ? -17.053 19.383 -7.497 1.00 52.88 83 ASP A CA 1
ATOM 621 C C . ASP A 1 83 ? -17.078 17.925 -7.014 1.00 52.88 83 ASP A C 1
ATOM 623 O O . ASP A 1 83 ? -16.999 16.972 -7.798 1.00 52.88 83 ASP A O 1
ATOM 627 N N . TRP A 1 84 ? -17.246 17.760 -5.699 1.00 57.25 84 TRP A N 1
ATOM 628 C CA . TRP A 1 84 ? -17.438 16.469 -5.019 1.00 57.25 84 TRP A CA 1
ATOM 629 C C . TRP A 1 84 ? -18.667 15.684 -5.512 1.00 57.25 84 TRP A C 1
ATOM 631 O O . TRP A 1 84 ? -18.774 14.489 -5.267 1.00 57.25 84 TRP A O 1
ATOM 641 N N . SER A 1 85 ? -19.581 16.335 -6.238 1.00 59.47 85 SER A N 1
ATOM 642 C CA . SER A 1 85 ? -20.798 15.737 -6.802 1.00 59.47 85 SER A CA 1
ATOM 643 C C . SER A 1 85 ? -20.558 14.845 -8.023 1.00 59.47 85 SER A C 1
ATOM 645 O O . SER A 1 85 ? -21.436 14.067 -8.382 1.00 59.47 85 SER A O 1
ATOM 647 N N . SER A 1 86 ? -19.397 14.960 -8.674 1.00 64.62 86 SER A N 1
ATOM 648 C CA . SER A 1 86 ? -19.040 14.168 -9.863 1.00 64.62 86 SER A CA 1
ATOM 649 C C . SER A 1 86 ? -18.314 12.859 -9.536 1.00 64.62 86 SER A C 1
ATOM 651 O O . SER A 1 86 ? -17.979 12.093 -10.438 1.00 64.62 86 SER A O 1
ATOM 653 N N . ARG A 1 87 ? -18.040 12.609 -8.252 1.00 73.25 87 ARG A N 1
ATOM 654 C CA . ARG A 1 87 ? -17.280 11.453 -7.791 1.00 73.25 87 ARG A CA 1
ATOM 655 C C . ARG A 1 87 ? -18.210 10.274 -7.527 1.00 73.25 87 ARG A C 1
ATOM 657 O O . ARG A 1 87 ? -19.250 10.444 -6.896 1.00 73.25 87 ARG A O 1
ATOM 664 N N . THR A 1 88 ? -17.808 9.083 -7.966 1.00 79.81 88 THR A N 1
ATOM 665 C CA . THR A 1 88 ? -18.518 7.862 -7.579 1.00 79.81 88 THR A CA 1
ATOM 666 C C . THR A 1 88 ? -18.320 7.580 -6.090 1.00 79.81 88 THR A C 1
ATOM 668 O O . THR A 1 88 ? -17.231 7.760 -5.539 1.00 79.81 88 THR A O 1
ATOM 671 N N . ASN A 1 89 ? -19.397 7.167 -5.438 1.00 81.69 89 ASN A N 1
ATOM 672 C CA . ASN A 1 89 ? -19.407 6.640 -4.078 1.00 81.69 89 ASN A CA 1
ATOM 673 C C . ASN A 1 89 ? -19.500 5.104 -4.065 1.00 81.69 89 ASN A C 1
ATOM 675 O O . ASN A 1 89 ? -19.512 4.501 -2.990 1.00 81.69 89 ASN A O 1
ATOM 679 N N . ASP A 1 90 ? -19.568 4.481 -5.242 1.00 84.50 90 ASP A N 1
ATOM 680 C CA . ASP A 1 90 ? -19.657 3.040 -5.402 1.00 84.50 90 ASP A CA 1
ATOM 681 C C . ASP A 1 90 ? -18.267 2.461 -5.690 1.00 84.50 90 ASP A C 1
ATOM 683 O O . ASP A 1 90 ? -17.586 2.826 -6.652 1.00 84.50 90 ASP A O 1
ATOM 687 N N . SER A 1 91 ? -17.839 1.531 -4.838 1.00 85.19 91 SER A N 1
ATOM 688 C CA . SER A 1 91 ? -16.590 0.800 -5.029 1.00 85.19 91 SER A CA 1
ATOM 689 C C . SER A 1 91 ? -16.592 -0.054 -6.293 1.00 85.19 91 SER A C 1
ATOM 691 O O . SER A 1 91 ? -15.544 -0.198 -6.912 1.00 85.19 91 SER A O 1
ATOM 693 N N . ALA A 1 92 ? -17.745 -0.599 -6.693 1.00 85.94 92 ALA A N 1
ATOM 694 C CA . ALA A 1 92 ? -17.845 -1.423 -7.893 1.00 85.94 92 ALA A CA 1
ATOM 695 C C . ALA A 1 92 ? -17.683 -0.577 -9.163 1.00 85.94 92 ALA A C 1
ATOM 697 O O . ALA A 1 92 ? -16.974 -0.970 -10.088 1.00 85.94 92 ALA A O 1
ATOM 698 N N . GLU A 1 93 ? -18.276 0.619 -9.190 1.00 85.69 93 GLU A N 1
ATOM 699 C CA . GLU A 1 93 ? -18.088 1.558 -10.298 1.00 85.69 93 GLU A CA 1
ATOM 700 C C . GLU A 1 93 ? -16.629 2.026 -10.376 1.00 85.69 93 GLU A C 1
ATOM 702 O O . GLU A 1 93 ? -16.059 2.083 -11.464 1.00 85.69 93 GLU A O 1
ATOM 707 N N . TRP A 1 94 ? -15.990 2.298 -9.233 1.00 85.50 94 TRP A N 1
ATOM 708 C CA . TRP A 1 94 ? -14.572 2.656 -9.216 1.00 85.50 94 TRP A CA 1
ATOM 709 C C . TRP A 1 94 ? -13.666 1.509 -9.689 1.00 85.50 94 TRP A C 1
ATOM 711 O O . TRP A 1 94 ? -12.770 1.745 -10.497 1.00 85.50 94 TRP A O 1
ATOM 721 N N . GLY A 1 95 ? -13.939 0.273 -9.262 1.00 83.19 95 GLY A N 1
ATOM 722 C CA . GLY A 1 95 ? -13.234 -0.922 -9.732 1.00 83.19 95 GLY A CA 1
ATOM 723 C C . GLY A 1 95 ? -13.392 -1.163 -11.237 1.00 83.19 95 GLY A C 1
ATOM 724 O O . GLY A 1 95 ? -12.423 -1.529 -11.891 1.00 83.19 95 GLY A O 1
ATOM 725 N N . SER A 1 96 ? -14.556 -0.850 -11.825 1.00 84.94 96 SER A N 1
ATOM 726 C CA . SER A 1 96 ? -14.802 -1.021 -13.272 1.00 84.94 96 SER A CA 1
ATOM 727 C C . SER A 1 96 ? -13.890 -0.180 -14.175 1.00 84.94 96 SER A C 1
ATOM 729 O O . SER A 1 96 ? -13.746 -0.462 -15.362 1.00 84.94 96 SER A O 1
ATOM 731 N N . VAL A 1 97 ? -13.223 0.839 -13.622 1.00 83.81 97 VAL A N 1
ATOM 732 C CA . VAL A 1 97 ? -12.198 1.588 -14.356 1.00 83.81 97 VAL A CA 1
ATOM 733 C C . VAL A 1 97 ? -11.032 0.673 -14.738 1.00 83.81 97 VAL A C 1
ATOM 735 O O . VAL A 1 97 ? -10.446 0.890 -15.795 1.00 83.81 97 VAL A O 1
ATOM 738 N N . CYS A 1 98 ? -10.720 -0.360 -13.945 1.00 85.44 98 CYS A N 1
ATOM 739 C CA . CYS A 1 98 ? -9.685 -1.335 -14.286 1.00 85.44 98 CYS A CA 1
ATOM 740 C C . CYS A 1 98 ? -9.955 -2.040 -15.620 1.00 85.44 98 CYS A C 1
ATOM 742 O O . CYS A 1 98 ? -9.006 -2.221 -16.377 1.00 85.44 98 CYS A O 1
ATOM 744 N N . ASP A 1 99 ? -11.213 -2.330 -15.971 1.00 85.25 99 ASP A N 1
ATOM 745 C CA . ASP A 1 99 ? -11.554 -2.960 -17.257 1.00 85.25 99 ASP A CA 1
ATOM 746 C C . ASP A 1 99 ? -11.065 -2.110 -18.444 1.00 85.25 99 ASP A C 1
ATOM 748 O O . ASP A 1 99 ? -10.500 -2.617 -19.408 1.00 85.25 99 ASP A O 1
ATOM 752 N N . GLU A 1 100 ? -11.202 -0.785 -18.349 1.00 80.12 100 GLU A N 1
ATOM 753 C CA . GLU A 1 100 ? -10.720 0.144 -19.380 1.00 80.12 100 GLU A CA 1
ATOM 754 C C . GLU A 1 100 ? -9.200 0.304 -19.392 1.00 80.12 100 GLU A C 1
ATOM 756 O O . GLU A 1 100 ? -8.614 0.722 -20.396 1.00 80.12 100 GLU A O 1
ATOM 761 N N . LEU A 1 101 ? -8.559 0.082 -18.246 1.00 80.12 101 LEU A N 1
ATOM 762 C CA . LEU A 1 101 ? -7.110 0.143 -18.136 1.00 80.12 101 LEU A CA 1
ATOM 763 C C . LEU A 1 101 ? -6.490 -1.111 -18.750 1.00 80.12 101 LEU A C 1
ATOM 765 O O . LEU A 1 101 ? -5.544 -0.986 -19.521 1.00 80.12 101 LEU A O 1
ATOM 769 N N . LEU A 1 102 ? -7.076 -2.279 -18.500 1.00 84.00 102 LEU A N 1
ATOM 770 C CA . LEU A 1 102 ? -6.643 -3.564 -19.050 1.00 84.00 102 LEU A CA 1
ATOM 771 C C . LEU A 1 102 ? -6.816 -3.671 -20.576 1.00 84.00 102 LEU A C 1
ATOM 773 O O . LEU A 1 102 ? -6.139 -4.474 -21.211 1.00 84.00 102 LEU A O 1
ATOM 777 N N . ASP A 1 103 ? -7.642 -2.824 -21.201 1.00 80.75 103 ASP A N 1
ATOM 778 C CA . ASP A 1 103 ? -7.711 -2.709 -22.670 1.00 80.75 103 ASP A CA 1
ATOM 779 C C . ASP A 1 103 ? -6.379 -2.254 -23.307 1.00 80.75 103 ASP A C 1
ATOM 781 O O . ASP A 1 103 ? -6.185 -2.359 -24.525 1.00 80.75 103 ASP A O 1
ATOM 785 N N . ARG A 1 104 ? -5.454 -1.703 -22.512 1.00 73.81 104 ARG A N 1
ATOM 786 C CA . ARG A 1 104 ? -4.133 -1.274 -22.974 1.00 73.81 104 ARG A CA 1
ATOM 787 C C . ARG A 1 104 ? -3.138 -2.414 -22.836 1.00 73.81 104 ARG A C 1
ATOM 789 O O . ARG A 1 104 ? -2.973 -2.972 -21.761 1.00 73.81 104 ARG A O 1
ATOM 796 N N . VAL A 1 105 ? -2.400 -2.685 -23.909 1.00 76.06 105 VAL A N 1
ATOM 797 C CA . VAL A 1 105 ? -1.399 -3.767 -23.961 1.00 76.06 105 VAL A CA 1
ATOM 798 C C . VAL A 1 105 ? -0.255 -3.578 -22.964 1.00 76.06 105 VAL A C 1
ATOM 800 O O . VAL A 1 105 ? 0.456 -4.523 -22.649 1.00 76.06 105 VAL A O 1
ATOM 803 N N . GLU A 1 106 ? -0.066 -2.349 -22.495 1.00 76.88 106 GLU A N 1
ATOM 804 C CA . GLU A 1 106 ? 0.922 -1.969 -21.499 1.00 76.88 106 GLU A CA 1
ATOM 805 C C . GLU A 1 106 ? 0.562 -2.423 -20.080 1.00 76.88 106 GLU A C 1
ATOM 807 O O . GLU A 1 106 ? 1.450 -2.547 -19.240 1.00 76.88 106 GLU A O 1
ATOM 812 N N . ILE A 1 107 ? -0.722 -2.627 -19.791 1.00 83.19 107 ILE A N 1
ATOM 813 C CA . ILE A 1 107 ? -1.230 -2.889 -18.446 1.00 83.19 107 ILE A CA 1
ATOM 814 C C . ILE A 1 107 ? -1.587 -4.366 -18.370 1.00 83.19 107 ILE A C 1
ATOM 816 O O . ILE A 1 107 ? -2.469 -4.833 -19.083 1.00 83.19 107 ILE A O 1
ATOM 820 N N . ILE A 1 108 ? -0.877 -5.098 -17.516 1.00 88.06 108 ILE A N 1
ATOM 821 C CA . ILE A 1 108 ? -1.087 -6.540 -17.354 1.00 88.06 108 ILE A CA 1
ATOM 822 C C . ILE A 1 108 ? -2.202 -6.798 -16.349 1.00 88.06 108 ILE A C 1
ATOM 824 O O . ILE A 1 108 ? -2.992 -7.718 -16.536 1.00 88.06 108 ILE A O 1
ATOM 828 N N . ASP A 1 109 ? -2.242 -6.004 -15.279 1.00 91.12 109 ASP A N 1
ATOM 829 C CA . ASP A 1 109 ? -3.110 -6.276 -14.142 1.00 91.12 109 ASP A CA 1
ATOM 830 C C . ASP A 1 109 ? -3.517 -4.986 -13.416 1.00 91.12 109 ASP A C 1
ATOM 832 O O . ASP A 1 109 ? -2.779 -3.991 -13.407 1.00 91.12 109 ASP A O 1
ATOM 836 N N . CYS A 1 110 ? -4.710 -4.983 -12.829 1.00 90.94 110 CYS A N 1
ATOM 837 C CA . CYS A 1 110 ? -5.295 -3.836 -12.146 1.00 90.94 110 CYS A CA 1
ATOM 838 C C . CYS A 1 110 ? -6.287 -4.296 -11.081 1.00 90.94 110 CYS A C 1
ATOM 840 O O . CYS A 1 110 ? -7.180 -5.086 -11.368 1.00 90.94 110 CYS A O 1
ATOM 842 N N . GLY A 1 111 ? -6.182 -3.732 -9.878 1.00 92.00 111 GLY A N 1
ATOM 843 C CA . GLY A 1 111 ? -7.104 -4.038 -8.788 1.00 92.00 111 GLY A CA 1
ATOM 844 C C . GLY A 1 111 ? -7.436 -2.831 -7.922 1.00 92.00 111 GLY A C 1
ATOM 845 O O . GLY A 1 111 ? -6.670 -1.862 -7.823 1.00 92.00 111 GLY A O 1
ATOM 846 N N . LEU A 1 112 ? -8.591 -2.896 -7.263 1.00 93.25 112 LEU A N 1
ATOM 847 C CA . LEU A 1 112 ? -9.028 -1.890 -6.306 1.00 93.25 112 LEU A CA 1
ATOM 848 C C . LEU A 1 112 ? -8.367 -2.104 -4.941 1.00 93.25 112 LEU A C 1
ATOM 850 O O . LEU A 1 112 ? -8.362 -3.197 -4.379 1.00 93.25 112 LEU A O 1
ATOM 854 N N . VAL A 1 113 ? -7.850 -1.018 -4.372 1.00 94.19 113 VAL A N 1
ATOM 855 C CA . VAL A 1 113 ? -7.181 -1.027 -3.077 1.00 94.19 113 VAL A CA 1
ATOM 856 C C . VAL A 1 113 ? -7.731 0.076 -2.188 1.00 94.19 113 VAL A C 1
ATOM 858 O O . VAL A 1 113 ? -7.820 1.236 -2.599 1.00 94.19 113 VAL A O 1
ATOM 861 N N . TYR A 1 114 ? -8.013 -0.264 -0.933 1.00 94.38 114 TYR A N 1
ATOM 862 C CA . TYR A 1 114 ? -8.219 0.716 0.122 1.00 94.38 114 TYR A CA 1
ATOM 863 C C . TYR A 1 114 ? -6.951 0.891 0.954 1.00 94.38 114 TYR A C 1
ATOM 865 O O . TYR A 1 114 ? -6.325 -0.077 1.384 1.00 94.38 114 TYR A O 1
ATOM 873 N N . GLY A 1 115 ? -6.543 2.133 1.182 1.00 91.56 115 GLY A N 1
ATOM 874 C CA . GLY A 1 115 ? -5.307 2.439 1.891 1.00 91.56 115 GLY A CA 1
ATOM 875 C C . GLY A 1 115 ? -5.088 3.937 1.997 1.00 91.56 115 GLY A C 1
ATOM 876 O O . GLY A 1 115 ? -5.978 4.675 2.404 1.00 91.56 115 GLY A O 1
ATOM 877 N N . ARG A 1 116 ? -3.895 4.407 1.629 1.00 88.62 116 ARG A N 1
ATOM 878 C CA . ARG A 1 116 ? -3.565 5.836 1.667 1.00 88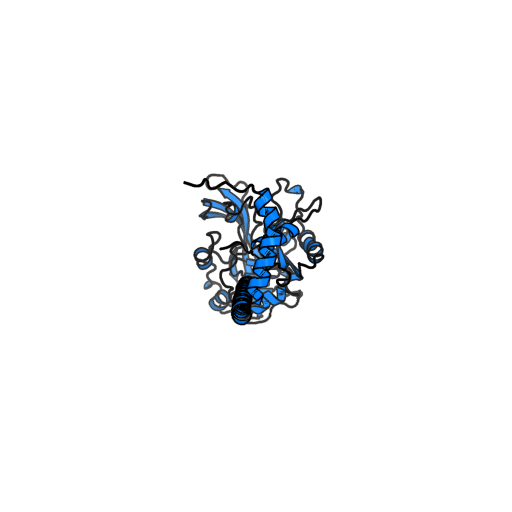.62 116 ARG A CA 1
ATOM 879 C C . ARG A 1 116 ? -4.477 6.676 0.784 1.00 88.62 116 ARG A C 1
ATOM 881 O O . ARG A 1 116 ? -4.689 6.318 -0.379 1.00 88.62 116 ARG A O 1
ATOM 888 N N . GLN A 1 117 ? -4.898 7.818 1.331 1.00 85.25 117 GLN A N 1
ATOM 889 C CA . GLN A 1 117 ? -5.668 8.826 0.615 1.00 85.25 117 GLN A CA 1
ATOM 890 C C . GLN A 1 117 ? -5.020 9.234 -0.715 1.00 85.25 117 GLN A C 1
ATOM 892 O O . GLN A 1 117 ? -3.801 9.123 -0.909 1.00 85.25 117 GLN A O 1
ATOM 897 N N . GLY A 1 118 ? -5.850 9.712 -1.638 1.00 76.25 118 GLY A N 1
ATOM 898 C CA . GLY A 1 118 ? -5.431 10.152 -2.958 1.00 76.25 118 GLY A CA 1
ATOM 899 C C . GLY A 1 118 ? -4.477 11.342 -2.898 1.00 76.25 118 GLY A C 1
ATOM 900 O O . GLY A 1 118 ? -4.706 12.343 -2.212 1.00 76.25 118 GLY A O 1
ATOM 901 N N . LEU A 1 119 ? -3.380 11.253 -3.651 1.00 71.81 119 LEU A N 1
ATOM 902 C CA . LEU A 1 119 ? -2.341 12.278 -3.632 1.00 71.81 119 LEU A CA 1
ATOM 903 C C . LEU A 1 119 ? -2.665 13.406 -4.613 1.00 71.81 119 LEU A C 1
ATOM 905 O O . LEU A 1 119 ? -2.528 13.265 -5.833 1.00 71.81 119 LEU A O 1
ATOM 909 N N . ARG A 1 120 ? -3.017 14.575 -4.075 1.00 68.19 120 ARG A N 1
ATOM 910 C CA . ARG A 1 120 ? -3.350 15.784 -4.843 1.00 68.19 120 ARG A CA 1
ATOM 911 C C . ARG A 1 120 ? -2.142 16.713 -4.943 1.00 68.19 120 ARG A C 1
ATOM 913 O O . ARG A 1 120 ? -2.098 17.741 -4.286 1.00 68.19 120 ARG A O 1
ATOM 920 N N . LEU A 1 121 ? -1.159 16.345 -5.767 1.00 59.72 121 LEU A N 1
ATOM 921 C CA . LEU A 1 121 ? -0.001 17.214 -6.014 1.00 59.72 121 LEU A CA 1
ATOM 922 C C . LEU A 1 121 ? -0.185 18.043 -7.284 1.00 59.72 121 LEU A C 1
ATOM 924 O O . LEU A 1 121 ? -0.564 17.521 -8.344 1.00 59.72 121 LEU A O 1
ATOM 928 N N . SER A 1 122 ? 0.134 19.330 -7.182 1.00 50.50 122 SER A N 1
ATOM 929 C CA . SER A 1 122 ? 0.249 20.239 -8.321 1.00 50.50 122 SER A CA 1
ATOM 930 C C . SER A 1 122 ? 1.664 20.248 -8.930 1.00 50.50 122 SER A C 1
ATOM 932 O O . SER A 1 122 ? 1.809 20.609 -10.099 1.00 50.50 122 SER A O 1
ATOM 934 N N . GLY A 1 123 ? 2.676 19.744 -8.204 1.00 43.12 123 GLY A N 1
ATOM 935 C CA . GLY A 1 123 ? 4.078 19.625 -8.634 1.00 43.12 123 GLY A CA 1
ATOM 936 C C . GLY A 1 123 ? 4.887 18.555 -7.872 1.00 43.12 123 GLY A C 1
ATOM 937 O O . GLY A 1 123 ? 4.351 17.857 -7.019 1.00 43.12 123 GLY A O 1
ATOM 938 N N . PHE A 1 124 ? 6.174 18.399 -8.216 1.00 38.09 124 PHE A N 1
ATOM 939 C CA . PHE A 1 124 ? 7.075 17.329 -7.731 1.00 38.09 124 PHE A CA 1
ATOM 940 C C . PHE A 1 124 ? 7.578 17.518 -6.280 1.00 38.09 124 PHE A C 1
ATOM 942 O O . PHE A 1 124 ? 7.908 16.539 -5.624 1.00 38.09 124 PHE A O 1
ATOM 949 N N . PHE A 1 125 ? 7.565 18.752 -5.764 1.00 44.69 125 PHE A N 1
ATOM 950 C CA . PHE A 1 125 ? 7.934 19.117 -4.383 1.00 44.69 125 PHE A CA 1
ATOM 951 C C . PHE A 1 125 ? 6.785 19.857 -3.688 1.00 44.69 125 PHE A C 1
ATOM 953 O O . PHE A 1 125 ? 6.957 20.952 -3.162 1.00 44.69 125 PHE A O 1
ATOM 960 N N . ASP A 1 126 ? 5.576 19.317 -3.798 1.00 50.56 126 ASP A N 1
ATOM 961 C CA . ASP A 1 126 ? 4.391 19.942 -3.219 1.00 50.56 126 ASP A CA 1
ATOM 962 C C . ASP A 1 126 ? 4.186 19.426 -1.784 1.00 50.56 126 ASP A C 1
ATOM 964 O O . ASP A 1 126 ? 4.130 18.214 -1.553 1.00 50.56 126 ASP A O 1
ATOM 968 N N . GLU A 1 127 ? 4.072 20.354 -0.830 1.00 52.38 127 GLU A N 1
ATOM 969 C CA . GLU A 1 127 ? 3.777 20.118 0.594 1.00 52.38 127 GLU A CA 1
ATOM 970 C C . GLU A 1 127 ? 2.524 19.238 0.790 1.00 52.38 127 GLU A C 1
ATOM 972 O O . GLU A 1 127 ? 2.396 18.513 1.778 1.00 52.38 127 GLU A O 1
ATOM 977 N N . GLY A 1 128 ? 1.644 19.193 -0.218 1.00 57.50 128 GLY A N 1
ATOM 978 C CA . GLY A 1 128 ? 0.505 18.282 -0.288 1.00 57.50 128 GLY A CA 1
ATOM 979 C C . GLY A 1 128 ? 0.836 16.784 -0.361 1.00 57.50 128 GLY A C 1
ATOM 980 O O . GLY A 1 128 ? -0.093 15.983 -0.444 1.00 57.50 128 GLY A O 1
ATOM 981 N N . PHE A 1 129 ? 2.109 16.363 -0.357 1.00 61.38 129 PHE A N 1
ATOM 982 C CA . PHE A 1 129 ? 2.469 14.937 -0.289 1.00 61.38 129 PHE A CA 1
ATOM 983 C C . PHE A 1 129 ? 2.307 14.365 1.113 1.00 61.38 129 PHE A C 1
ATOM 985 O O . PHE A 1 129 ? 1.920 13.208 1.243 1.00 61.38 129 PHE A O 1
ATOM 992 N N . ALA A 1 130 ? 2.558 15.151 2.157 1.00 64.38 130 ALA A N 1
ATOM 993 C CA . ALA A 1 130 ? 2.462 14.654 3.525 1.00 64.38 130 ALA A CA 1
ATOM 994 C C . ALA A 1 130 ? 1.013 14.630 4.050 1.00 64.38 130 ALA A C 1
ATOM 996 O O . ALA A 1 130 ? 0.701 13.878 4.969 1.00 64.38 130 ALA A O 1
ATOM 997 N N . LEU A 1 131 ? 0.109 15.398 3.427 1.00 75.00 131 LEU A N 1
ATOM 998 C CA . LEU A 1 131 ? -1.299 15.484 3.827 1.00 75.00 131 LEU A CA 1
ATOM 999 C C . LEU A 1 131 ? -2.072 14.162 3.723 1.00 75.00 131 LEU A C 1
ATOM 1001 O O . LEU A 1 131 ? -2.776 13.842 4.674 1.00 75.00 131 LEU A O 1
ATOM 1005 N N . PRO A 1 132 ? -1.990 13.381 2.628 1.00 81.69 132 PRO A N 1
ATOM 1006 C CA . PRO A 1 132 ? -2.836 12.206 2.457 1.00 81.69 132 PRO A CA 1
ATOM 1007 C C . PRO A 1 132 ? -2.368 11.080 3.371 1.00 81.69 132 PRO A C 1
ATOM 1009 O O . PRO A 1 132 ? -1.259 10.554 3.210 1.00 81.69 132 PRO A O 1
ATOM 1012 N N . GLN A 1 133 ? -3.232 10.707 4.310 1.00 86.62 133 GLN A N 1
ATOM 1013 C CA . GLN A 1 133 ? -2.906 9.763 5.371 1.00 86.62 133 GLN A CA 1
ATOM 1014 C C . GLN A 1 133 ? -3.266 8.314 4.990 1.00 86.62 133 GLN A C 1
ATOM 1016 O O . GLN A 1 133 ? -4.198 8.080 4.209 1.00 86.62 133 GLN A O 1
ATOM 1021 N N . PRO A 1 134 ? -2.510 7.322 5.490 1.00 90.81 134 PRO A N 1
ATOM 1022 C CA . PRO A 1 134 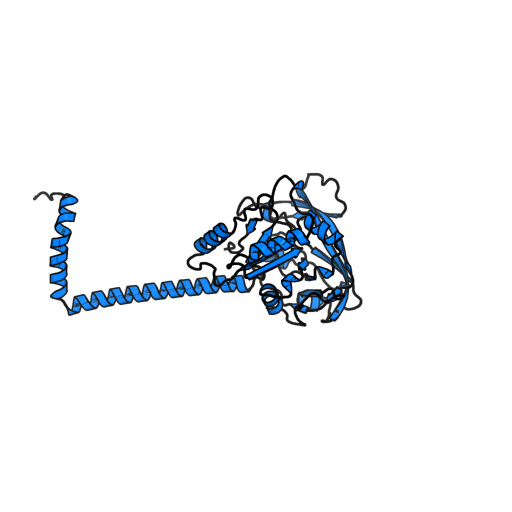? -2.858 5.905 5.399 1.00 90.81 134 PRO A CA 1
ATOM 1023 C C . PRO A 1 134 ? -4.027 5.506 6.301 1.00 90.81 134 PRO A C 1
ATOM 1025 O O . PRO A 1 134 ? -4.489 6.277 7.138 1.00 90.81 134 PRO A O 1
ATOM 1028 N N . LEU A 1 135 ? -4.477 4.264 6.121 1.00 93.31 135 LEU A N 1
ATOM 1029 C CA . LEU A 1 135 ? -5.220 3.544 7.150 1.00 93.31 135 LEU A CA 1
ATOM 1030 C C . LEU A 1 135 ? -4.210 3.025 8.175 1.00 93.31 135 LEU A C 1
ATOM 1032 O O . LEU A 1 135 ? -3.249 2.381 7.756 1.00 93.31 135 LEU A O 1
ATOM 1036 N N . ASN A 1 136 ? -4.416 3.267 9.469 1.00 93.06 136 ASN A N 1
ATOM 1037 C CA . ASN A 1 136 ? -3.498 2.811 10.523 1.00 93.06 136 ASN A CA 1
ATOM 1038 C C . ASN A 1 136 ? -4.157 1.771 11.413 1.00 93.06 136 ASN A C 1
ATOM 1040 O O . ASN A 1 136 ? -5.278 1.983 11.871 1.00 93.06 136 ASN A O 1
ATOM 1044 N N . VAL A 1 137 ? -3.447 0.682 11.699 1.00 93.44 137 VAL A N 1
ATOM 1045 C CA . VAL A 1 137 ? -3.895 -0.315 12.675 1.00 93.44 137 VAL A CA 1
ATOM 1046 C C . VAL A 1 137 ? -3.684 0.243 14.080 1.00 93.44 137 VAL A C 1
ATOM 1048 O O . VAL A 1 137 ? -2.611 0.750 14.387 1.00 93.44 137 VAL A O 1
ATOM 1051 N N . ILE A 1 138 ? -4.716 0.154 14.916 1.00 91.38 138 ILE A N 1
ATOM 1052 C CA . ILE A 1 138 ? -4.685 0.627 16.307 1.00 91.38 138 ILE A CA 1
ATOM 1053 C C . ILE A 1 138 ? -4.489 -0.558 17.242 1.00 91.38 138 ILE A C 1
ATOM 1055 O O . ILE A 1 138 ? -3.599 -0.572 18.085 1.00 91.38 138 ILE A O 1
ATOM 1059 N N . GLU A 1 139 ? -5.364 -1.549 17.102 1.00 92.19 139 GLU A N 1
ATOM 1060 C CA . GLU A 1 139 ? -5.411 -2.701 17.984 1.00 92.19 139 GLU A CA 1
ATOM 1061 C C . GLU A 1 139 ? -5.990 -3.905 17.252 1.00 92.19 139 GLU A C 1
ATOM 1063 O O . GLU A 1 139 ? -6.829 -3.794 16.353 1.00 92.19 139 GLU A O 1
ATOM 1068 N N . VAL A 1 140 ? -5.525 -5.077 17.664 1.00 92.75 140 VAL A N 1
ATOM 1069 C CA . VAL A 1 140 ? -6.021 -6.369 17.207 1.00 92.75 140 VAL A CA 1
ATOM 1070 C C . VAL A 1 140 ? -6.327 -7.184 18.449 1.00 92.75 140 VAL A C 1
ATOM 1072 O O . VAL A 1 140 ? -5.544 -7.189 19.393 1.00 92.75 140 VAL A O 1
ATOM 1075 N N . SER A 1 141 ? -7.460 -7.874 18.450 1.00 91.75 141 SER A N 1
ATOM 1076 C CA . SER A 1 141 ? -7.824 -8.819 19.495 1.00 91.75 141 SER A CA 1
ATOM 1077 C C . SER A 1 141 ? -8.214 -10.152 18.868 1.00 91.75 141 SER A C 1
ATOM 1079 O O . SER A 1 141 ? -8.799 -10.210 17.784 1.00 91.75 141 SER A O 1
ATOM 1081 N N . GLY A 1 142 ? -7.857 -11.246 19.528 1.00 88.81 142 GLY A N 1
ATOM 1082 C CA . GLY A 1 142 ? -8.185 -12.583 19.062 1.00 88.81 142 GLY A CA 1
ATOM 1083 C C . GLY A 1 142 ? -7.954 -13.636 20.141 1.00 88.81 142 GLY A C 1
ATOM 1084 O O . GLY A 1 142 ? -7.259 -13.372 21.126 1.00 88.81 142 GLY A O 1
ATOM 1085 N N . PRO A 1 143 ? -8.506 -14.845 19.954 1.00 86.69 143 PRO A N 1
ATOM 1086 C CA . PRO A 1 143 ? -8.404 -15.940 20.916 1.00 86.69 143 PRO A CA 1
ATOM 1087 C C . PRO A 1 143 ? -6.993 -16.539 20.962 1.00 86.69 143 PRO A C 1
ATOM 1089 O O . PRO A 1 143 ? -6.622 -17.223 21.917 1.00 86.69 143 PRO A O 1
ATOM 1092 N N . THR A 1 144 ? -6.217 -16.307 19.905 1.00 85.50 144 THR A N 1
ATOM 1093 C CA . THR A 1 144 ? -4.873 -16.829 19.680 1.00 85.50 144 THR A CA 1
ATOM 1094 C C . THR A 1 144 ? -3.887 -15.683 19.509 1.00 85.50 144 THR A C 1
ATOM 1096 O O . THR A 1 144 ? -4.201 -14.695 18.850 1.00 85.50 144 THR A O 1
ATOM 1099 N N . GLY A 1 145 ? -2.679 -15.845 20.051 1.00 84.12 145 GLY A N 1
ATOM 1100 C CA . GLY A 1 145 ? -1.629 -14.826 20.021 1.00 84.12 145 GLY A CA 1
ATOM 1101 C C . GLY A 1 145 ? -1.651 -13.890 21.232 1.00 84.12 145 GLY A C 1
ATOM 1102 O O . GLY A 1 145 ? -2.649 -13.761 21.934 1.00 84.12 145 GLY A O 1
ATOM 1103 N N . ASN A 1 146 ? -0.511 -13.259 21.497 1.00 88.94 146 ASN A N 1
ATOM 1104 C CA . ASN A 1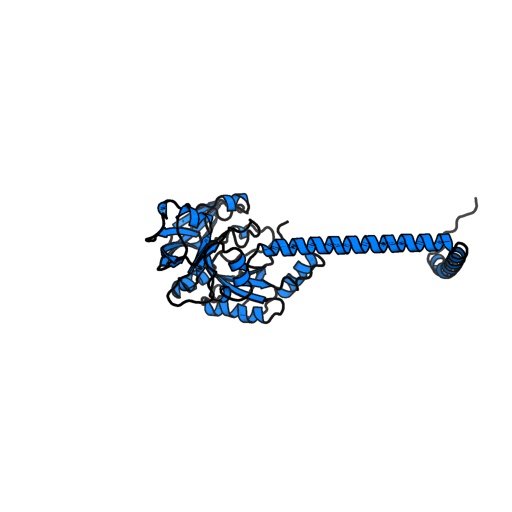 146 ? -0.344 -12.241 22.528 1.00 88.94 146 ASN A CA 1
ATOM 1105 C C . ASN A 1 146 ? -0.353 -10.848 21.882 1.00 88.94 146 ASN A C 1
ATOM 1107 O O . ASN A 1 146 ? 0.702 -10.246 21.674 1.00 88.94 146 ASN A O 1
ATOM 1111 N N . TRP A 1 147 ? -1.545 -10.372 21.519 1.00 89.06 147 TRP A N 1
ATOM 1112 C CA . TRP A 1 147 ? -1.723 -9.087 20.835 1.00 89.06 147 TRP A CA 1
ATOM 1113 C C . TRP A 1 147 ? -1.375 -7.878 21.708 1.00 89.06 147 TRP A C 1
ATOM 1115 O O . TRP A 1 147 ? -0.909 -6.875 21.179 1.00 89.06 147 TRP A O 1
ATOM 1125 N N . ASP A 1 148 ? -1.468 -8.007 23.035 1.00 86.19 148 ASP A N 1
ATOM 1126 C CA . ASP A 1 148 ? -1.068 -6.963 23.993 1.00 86.19 148 ASP A CA 1
ATOM 1127 C C . ASP A 1 148 ? 0.437 -6.637 23.933 1.00 86.19 148 ASP A C 1
ATOM 1129 O O . ASP A 1 148 ? 0.879 -5.588 24.397 1.00 86.19 148 ASP A O 1
ATOM 1133 N N . ASN A 1 149 ? 1.245 -7.550 23.387 1.00 87.62 149 ASN A N 1
ATOM 1134 C CA . ASN A 1 149 ? 2.692 -7.393 23.244 1.00 87.62 149 ASN A CA 1
ATOM 1135 C C . ASN A 1 149 ? 3.112 -6.872 21.855 1.00 87.62 149 ASN A C 1
ATOM 1137 O O . ASN A 1 149 ? 4.305 -6.719 21.588 1.00 87.62 149 ASN A O 1
ATOM 1141 N N . VAL A 1 150 ? 2.159 -6.640 20.952 1.00 90.19 150 VAL A N 1
ATOM 1142 C CA . VAL A 1 150 ? 2.431 -6.114 19.611 1.00 90.19 150 VAL A CA 1
ATOM 1143 C C . VAL A 1 150 ? 2.489 -4.595 19.677 1.00 90.19 150 VAL A C 1
ATOM 1145 O O . VAL A 1 150 ? 1.549 -3.952 20.136 1.00 90.19 150 VAL A O 1
ATOM 1148 N N . SER A 1 151 ? 3.583 -4.017 19.183 1.00 90.19 151 SER A N 1
ATOM 1149 C CA . SER A 1 151 ? 3.647 -2.577 18.938 1.00 90.19 151 SER A CA 1
ATOM 1150 C C . SER A 1 151 ? 3.257 -2.302 17.490 1.00 90.19 151 SER A C 1
ATOM 1152 O O . SER A 1 151 ? 3.810 -2.891 16.558 1.00 90.19 151 SER A O 1
ATOM 1154 N N . TRP A 1 152 ? 2.296 -1.398 17.322 1.00 91.12 152 TRP A N 1
ATOM 1155 C CA . TRP A 1 152 ? 1.897 -0.866 16.021 1.00 91.12 152 TRP A CA 1
ATOM 1156 C C . TRP A 1 152 ? 2.706 0.370 15.631 1.00 91.12 152 TRP A C 1
ATOM 1158 O O . TRP A 1 152 ? 2.488 0.911 14.551 1.00 91.12 152 TRP A O 1
ATOM 1168 N N . ASP A 1 153 ? 3.672 0.779 16.452 1.00 90.06 153 ASP A N 1
ATOM 1169 C CA . ASP A 1 153 ? 4.622 1.816 16.078 1.00 90.06 153 ASP A CA 1
ATOM 1170 C C . ASP A 1 153 ? 5.578 1.257 15.017 1.00 90.06 153 ASP A C 1
ATOM 1172 O O . ASP A 1 153 ? 6.055 0.119 15.084 1.00 90.06 153 ASP A O 1
ATOM 1176 N N . TYR A 1 154 ? 5.868 2.074 14.015 1.00 89.75 154 TYR A N 1
ATOM 1177 C CA . TYR A 1 154 ? 6.799 1.768 12.941 1.00 89.75 154 TYR A CA 1
ATOM 1178 C C . TYR A 1 154 ? 7.732 2.949 12.645 1.00 89.75 154 TYR A C 1
ATOM 1180 O O . TYR A 1 154 ? 7.676 3.548 11.566 1.00 89.75 154 TYR A O 1
ATOM 1188 N N . PRO A 1 155 ? 8.615 3.301 13.599 1.00 85.75 155 PRO A N 1
ATOM 1189 C CA . PRO A 1 155 ? 9.536 4.424 13.448 1.00 85.75 155 PRO A CA 1
ATOM 1190 C C . PRO A 1 155 ? 10.497 4.246 12.267 1.00 85.75 155 PRO A C 1
ATOM 1192 O O . PRO A 1 155 ? 10.919 5.240 11.679 1.00 85.75 155 PRO A O 1
ATOM 1195 N N . GLU A 1 156 ? 10.796 3.010 11.848 1.00 84.00 156 GLU A N 1
ATOM 1196 C CA . GLU A 1 156 ? 11.664 2.768 10.692 1.00 84.00 156 GLU A CA 1
ATOM 1197 C C . GLU A 1 156 ? 11.104 3.379 9.394 1.00 84.00 156 GLU A C 1
ATOM 1199 O O . GLU A 1 156 ? 11.880 3.741 8.508 1.00 84.00 156 GLU A O 1
ATOM 1204 N N . ALA A 1 157 ? 9.778 3.543 9.278 1.00 81.19 157 ALA A N 1
ATOM 1205 C CA . ALA A 1 157 ? 9.167 4.230 8.140 1.00 81.19 157 ALA A CA 1
ATOM 1206 C C . ALA A 1 157 ? 9.499 5.730 8.100 1.00 81.19 157 ALA A C 1
ATOM 1208 O O . ALA A 1 157 ? 9.625 6.284 7.009 1.00 81.19 157 ALA A O 1
ATOM 1209 N N . LEU A 1 158 ? 9.669 6.368 9.262 1.00 79.94 158 LEU A N 1
ATOM 1210 C CA . LEU A 1 158 ? 10.056 7.779 9.377 1.00 79.94 158 LEU A CA 1
ATOM 1211 C C . LEU A 1 158 ? 11.559 7.982 9.154 1.00 79.94 158 LEU A C 1
ATOM 1213 O O . LEU A 1 158 ? 11.978 9.039 8.700 1.00 79.94 158 LEU A O 1
ATOM 1217 N N . GLU A 1 159 ? 12.380 6.981 9.474 1.00 82.19 159 GLU A N 1
ATOM 1218 C CA . GLU A 1 159 ? 13.832 7.048 9.261 1.00 82.19 159 GLU A CA 1
ATOM 1219 C C . GLU A 1 159 ? 14.222 6.837 7.792 1.00 82.19 159 GLU A C 1
ATOM 1221 O O . GLU A 1 159 ? 15.208 7.406 7.323 1.00 82.19 159 GLU A O 1
ATOM 1226 N N . ASN A 1 160 ? 13.460 6.012 7.066 1.00 76.62 160 ASN A N 1
ATOM 1227 C CA . ASN A 1 160 ? 13.771 5.604 5.691 1.00 76.62 160 ASN A CA 1
ATOM 1228 C C . ASN A 1 160 ? 12.856 6.250 4.638 1.00 76.62 160 ASN A C 1
ATOM 1230 O O . ASN A 1 160 ? 13.005 5.990 3.444 1.00 76.62 160 ASN A O 1
ATOM 1234 N N . GLY A 1 161 ? 11.906 7.082 5.060 1.00 72.12 161 GLY A N 1
ATOM 1235 C CA . GLY A 1 161 ? 10.961 7.764 4.190 1.00 72.12 161 GLY A CA 1
ATOM 1236 C C . GLY A 1 161 ? 10.605 9.160 4.701 1.00 72.12 161 GLY A C 1
ATOM 1237 O O . GLY A 1 161 ? 11.067 9.577 5.758 1.00 72.12 161 GLY A O 1
ATOM 1238 N N . PRO A 1 162 ? 9.796 9.913 3.943 1.00 70.25 162 PRO A N 1
ATOM 1239 C CA . PRO A 1 162 ? 9.296 11.211 4.382 1.00 70.25 162 PRO A CA 1
ATOM 1240 C C . PRO A 1 162 ? 8.435 11.067 5.639 1.00 70.25 162 PRO A C 1
ATOM 1242 O O . PRO A 1 162 ? 7.735 10.060 5.804 1.00 70.25 162 PRO A O 1
ATOM 1245 N N . SER A 1 163 ? 8.454 12.088 6.500 1.00 77.12 163 SER A N 1
ATOM 1246 C CA . SER A 1 163 ? 7.737 12.064 7.778 1.00 77.12 163 SER A CA 1
ATOM 1247 C C . SER A 1 163 ? 6.231 12.217 7.551 1.00 77.12 163 SER A C 1
ATOM 1249 O O . SER A 1 163 ? 5.677 13.315 7.601 1.00 77.12 163 SER A O 1
ATOM 1251 N N . ILE A 1 164 ? 5.574 11.103 7.216 1.00 75.38 164 ILE A N 1
ATOM 1252 C CA . ILE A 1 164 ? 4.135 11.033 6.916 1.00 75.38 164 ILE A CA 1
ATOM 1253 C C . ILE A 1 164 ? 3.391 10.321 8.037 1.00 75.38 164 ILE A C 1
ATOM 1255 O O . ILE A 1 164 ? 2.370 10.811 8.516 1.00 75.38 164 ILE A O 1
ATOM 1259 N N . ASN A 1 165 ? 3.871 9.130 8.400 1.00 81.31 165 ASN A N 1
ATOM 1260 C CA . ASN A 1 165 ? 3.203 8.238 9.331 1.00 81.31 165 ASN A CA 1
ATOM 1261 C C . ASN A 1 165 ? 4.226 7.356 10.043 1.00 81.31 165 ASN A C 1
ATOM 1263 O O . ASN A 1 165 ? 5.008 6.670 9.387 1.00 81.31 165 ASN A O 1
ATOM 1267 N N . GLY A 1 166 ? 4.191 7.378 11.373 1.00 82.25 166 GLY A N 1
ATOM 1268 C CA . GLY A 1 166 ? 5.027 6.537 12.226 1.00 82.25 166 GLY A CA 1
ATOM 1269 C C . GLY A 1 166 ? 4.344 5.257 12.683 1.00 82.25 166 GLY A C 1
ATOM 1270 O O . GLY A 1 166 ? 4.918 4.560 13.504 1.00 82.25 166 GLY A O 1
ATOM 1271 N N . ASP A 1 167 ? 3.149 4.955 12.174 1.00 89.38 167 ASP A N 1
ATOM 1272 C CA . ASP A 1 167 ? 2.335 3.820 12.606 1.00 89.38 167 ASP A CA 1
ATOM 1273 C C . ASP A 1 167 ? 2.318 2.720 11.531 1.00 89.38 167 ASP A C 1
ATOM 1275 O O . ASP A 1 167 ? 2.575 2.949 10.340 1.00 89.38 167 ASP A O 1
ATOM 1279 N N . ARG A 1 168 ? 1.954 1.503 11.931 1.00 91.62 168 ARG A N 1
ATOM 1280 C CA . ARG A 1 168 ? 1.711 0.394 11.013 1.00 91.62 168 ARG A CA 1
ATOM 1281 C C . ARG A 1 168 ? 0.449 0.642 10.213 1.00 91.62 168 ARG A C 1
ATOM 1283 O O . ARG A 1 168 ? -0.663 0.722 10.736 1.00 91.62 168 ARG A O 1
ATOM 1290 N N . ILE A 1 169 ? 0.647 0.715 8.907 1.00 93.25 169 ILE A N 1
ATOM 1291 C CA . ILE A 1 169 ? -0.433 0.949 7.968 1.00 93.25 169 ILE A CA 1
ATOM 1292 C C . ILE A 1 169 ? -1.178 -0.346 7.641 1.00 93.25 169 ILE A C 1
ATOM 1294 O O . ILE A 1 169 ? -0.668 -1.458 7.796 1.00 93.25 169 ILE A O 1
ATOM 1298 N N . MET A 1 170 ? -2.370 -0.179 7.093 1.00 94.19 170 MET A N 1
ATOM 1299 C CA . MET A 1 170 ? -3.214 -1.247 6.597 1.00 94.19 170 MET A CA 1
ATOM 1300 C C . MET A 1 170 ? -3.555 -1.021 5.126 1.00 94.19 170 MET A C 1
ATOM 1302 O O . MET A 1 170 ? -3.738 0.112 4.668 1.00 94.19 170 MET A O 1
ATOM 1306 N N . ARG A 1 171 ? -3.656 -2.120 4.382 1.00 95.00 171 ARG A N 1
ATOM 1307 C CA . ARG A 1 171 ? -4.106 -2.145 2.996 1.00 95.00 171 ARG A CA 1
ATOM 1308 C C . ARG A 1 171 ? -5.199 -3.190 2.848 1.00 95.00 171 ARG A C 1
ATOM 1310 O O . ARG A 1 171 ? -5.013 -4.334 3.247 1.00 95.00 171 ARG A O 1
ATOM 1317 N N . ILE A 1 172 ? -6.320 -2.800 2.262 1.00 95.31 172 ILE A N 1
ATOM 1318 C CA . ILE A 1 172 ? -7.420 -3.716 1.976 1.00 95.31 172 ILE A CA 1
ATOM 1319 C C . ILE A 1 172 ? -7.475 -3.912 0.470 1.00 95.31 172 ILE A C 1
ATOM 1321 O O . ILE A 1 172 ? -7.553 -2.930 -0.265 1.00 95.31 172 ILE A O 1
ATOM 1325 N N . VAL A 1 173 ? -7.383 -5.153 0.014 1.00 94.38 173 VAL A N 1
ATOM 1326 C CA . VAL A 1 173 ? -7.296 -5.501 -1.408 1.00 94.38 173 VAL A CA 1
ATOM 1327 C C . VAL A 1 173 ? -8.566 -6.203 -1.863 1.00 94.38 173 VAL A C 1
ATOM 1329 O O . VAL A 1 173 ? -9.134 -7.005 -1.121 1.00 94.38 173 VAL A O 1
ATOM 1332 N N . ASP A 1 174 ? -9.019 -5.879 -3.069 1.00 92.12 174 ASP A N 1
ATOM 1333 C CA . ASP A 1 174 ? -10.133 -6.568 -3.715 1.00 92.12 174 ASP A CA 1
ATOM 1334 C C . ASP A 1 174 ? -9.719 -7.957 -4.254 1.00 92.12 174 ASP A C 1
ATOM 1336 O O . ASP A 1 174 ? -8.526 -8.287 -4.288 1.00 92.12 174 ASP A O 1
ATOM 1340 N N . PRO A 1 175 ? -10.683 -8.785 -4.702 1.00 90.56 175 PRO A N 1
ATOM 1341 C CA . PRO A 1 175 ? -10.396 -10.125 -5.207 1.00 90.56 175 PRO A CA 1
ATOM 1342 C C . PRO A 1 175 ? -9.494 -10.163 -6.447 1.00 90.56 175 PRO A C 1
ATOM 1344 O O . PRO A 1 175 ? -8.863 -11.189 -6.683 1.00 90.56 175 PRO A O 1
ATOM 1347 N N . SER A 1 176 ? -9.385 -9.059 -7.193 1.00 90.19 176 SER A N 1
ATOM 1348 C CA . SER A 1 176 ? -8.496 -8.913 -8.359 1.00 90.19 176 SER A CA 1
ATOM 1349 C C . SER A 1 176 ? -7.010 -9.050 -7.998 1.00 90.19 176 SER A C 1
ATOM 1351 O O . SER A 1 176 ? -6.168 -9.203 -8.866 1.00 90.19 176 SER A O 1
ATOM 1353 N N . HIS A 1 177 ? -6.659 -8.999 -6.709 1.00 92.81 177 HIS A N 1
ATOM 1354 C CA . HIS A 1 177 ? -5.292 -9.229 -6.237 1.00 92.81 177 HIS A CA 1
ATOM 1355 C C . HIS A 1 177 ? -4.992 -10.697 -5.903 1.00 92.81 177 HIS A C 1
ATOM 1357 O O . HIS A 1 177 ? -3.909 -10.994 -5.394 1.00 92.81 177 HIS A O 1
ATOM 1363 N N . TYR A 1 178 ? -5.947 -11.610 -6.092 1.00 91.75 178 TYR A N 1
ATOM 1364 C CA . TYR A 1 178 ? -5.787 -13.036 -5.781 1.00 91.75 178 TYR A CA 1
ATOM 1365 C C . TYR A 1 178 ? -5.402 -13.886 -6.993 1.00 91.75 178 TYR A C 1
ATOM 1367 O O . TYR A 1 178 ? -5.004 -15.041 -6.827 1.00 91.75 178 TYR A O 1
ATOM 1375 N N . ASP A 1 179 ? -5.466 -13.314 -8.191 1.00 90.06 179 ASP A N 1
ATOM 1376 C CA . ASP A 1 179 ? -4.940 -13.876 -9.424 1.00 90.06 179 ASP A CA 1
ATOM 1377 C C . ASP A 1 179 ? -4.060 -12.864 -10.180 1.00 90.06 179 ASP A C 1
ATOM 1379 O O . ASP A 1 179 ? -3.790 -11.761 -9.705 1.00 90.06 179 ASP A O 1
ATOM 1383 N N . GLY A 1 180 ? -3.507 -13.303 -11.312 1.00 90.50 180 GLY A N 1
ATOM 1384 C CA . GLY A 1 180 ? -2.688 -12.455 -12.172 1.00 90.50 180 GLY A CA 1
ATOM 1385 C C . GLY A 1 180 ? -1.295 -12.121 -11.629 1.00 90.50 180 GLY A C 1
ATOM 1386 O O . GLY A 1 180 ? -0.731 -12.793 -10.763 1.00 90.50 180 GLY A O 1
ATOM 1387 N N . GLU A 1 181 ? -0.729 -11.061 -12.197 1.00 91.12 181 GLU A N 1
ATOM 1388 C CA . GLU A 1 181 ? 0.622 -10.579 -11.907 1.00 91.12 181 GLU A CA 1
ATOM 1389 C C . GLU A 1 181 ? 0.695 -9.956 -10.503 1.00 91.12 181 GLU A C 1
ATOM 1391 O O . GLU A 1 181 ? 1.711 -10.074 -9.816 1.00 91.12 181 GLU A O 1
ATOM 1396 N N . LEU A 1 182 ? -0.386 -9.321 -10.035 1.00 91.94 182 LEU A N 1
ATOM 1397 C CA . LEU A 1 182 ? -0.446 -8.756 -8.687 1.00 91.94 182 LEU A CA 1
ATOM 1398 C C . LEU A 1 182 ? -0.389 -9.850 -7.617 1.00 91.94 182 LEU A C 1
ATOM 1400 O O . LEU A 1 182 ? 0.342 -9.697 -6.631 1.00 91.94 182 LEU A O 1
ATOM 1404 N N . ALA A 1 183 ? -1.100 -10.964 -7.817 1.00 92.88 183 ALA A N 1
ATOM 1405 C CA . ALA A 1 183 ? -1.031 -12.111 -6.916 1.00 92.88 183 ALA A CA 1
ATOM 1406 C C . ALA A 1 183 ? 0.367 -12.738 -6.893 1.00 92.88 183 ALA A C 1
ATOM 1408 O O . ALA A 1 183 ? 0.899 -13.010 -5.813 1.00 92.88 183 ALA A O 1
ATOM 1409 N N . ASP A 1 184 ? 0.996 -12.903 -8.059 1.00 92.19 184 ASP A N 1
ATOM 1410 C CA . ASP A 1 184 ? 2.355 -13.440 -8.161 1.00 92.19 184 ASP A CA 1
ATOM 1411 C C . ASP A 1 184 ? 3.356 -12.564 -7.387 1.00 92.19 184 ASP A C 1
ATOM 1413 O O . ASP A 1 184 ? 4.132 -13.074 -6.571 1.00 92.19 184 ASP A O 1
ATOM 1417 N N . ARG A 1 185 ? 3.275 -11.234 -7.535 1.00 90.69 185 ARG A N 1
ATOM 1418 C CA . ARG A 1 185 ? 4.128 -10.275 -6.809 1.00 90.69 185 ARG A CA 1
ATOM 1419 C C . ARG A 1 185 ? 3.929 -10.321 -5.299 1.00 90.69 185 ARG A C 1
ATOM 1421 O O . ARG A 1 185 ? 4.913 -10.323 -4.556 1.00 90.69 185 ARG A O 1
ATOM 1428 N N . TYR A 1 186 ? 2.682 -10.380 -4.834 1.00 91.75 186 TYR A N 1
ATOM 1429 C CA . TYR A 1 186 ? 2.394 -10.517 -3.407 1.00 91.75 186 TYR A CA 1
ATOM 1430 C C . TYR A 1 186 ? 2.875 -11.863 -2.850 1.00 91.75 186 TYR A C 1
ATOM 1432 O O . TYR A 1 186 ? 3.463 -11.914 -1.766 1.00 91.75 186 TYR A O 1
ATOM 1440 N N . SER A 1 187 ? 2.678 -12.948 -3.600 1.00 92.62 187 SER A N 1
ATOM 1441 C CA . SER A 1 187 ? 3.047 -14.302 -3.180 1.00 92.62 187 SER A CA 1
ATOM 1442 C C . SER A 1 187 ? 4.560 -14.507 -3.050 1.00 92.62 187 SER A C 1
ATOM 1444 O O . SER A 1 187 ? 4.995 -15.271 -2.190 1.00 92.62 187 SER A O 1
ATOM 1446 N N . ASN A 1 188 ? 5.371 -13.777 -3.826 1.00 91.31 188 ASN A N 1
ATOM 1447 C CA . ASN A 1 188 ? 6.832 -13.906 -3.853 1.00 91.31 188 ASN A CA 1
ATOM 1448 C C . ASN A 1 188 ? 7.499 -13.665 -2.483 1.00 91.31 188 ASN A C 1
ATOM 1450 O O . ASN A 1 188 ? 8.558 -14.216 -2.191 1.00 91.31 188 ASN A O 1
ATOM 1454 N N . ARG A 1 189 ? 6.879 -12.856 -1.615 1.00 90.00 189 ARG A N 1
ATOM 1455 C CA . ARG A 1 189 ? 7.395 -12.569 -0.264 1.00 90.00 189 ARG A CA 1
ATOM 1456 C C . ARG A 1 189 ? 6.719 -13.379 0.840 1.00 90.00 189 ARG A C 1
ATOM 1458 O O . ARG A 1 189 ? 7.056 -13.200 2.009 1.00 90.00 189 ARG A O 1
ATOM 1465 N N . VAL A 1 190 ? 5.772 -14.258 0.517 1.00 93.88 190 VAL A N 1
ATOM 1466 C CA . VAL A 1 190 ? 5.111 -15.098 1.522 1.00 93.88 190 VAL A CA 1
ATOM 1467 C C . VAL A 1 190 ? 6.094 -16.153 2.030 1.00 93.88 190 VAL A C 1
ATOM 1469 O O . VAL A 1 190 ? 6.579 -16.990 1.275 1.00 93.88 190 VAL A O 1
ATOM 1472 N N . VAL A 1 191 ? 6.376 -16.124 3.334 1.00 93.31 191 VAL A N 1
ATOM 1473 C CA . VAL A 1 191 ? 7.294 -17.067 3.997 1.00 93.31 191 VAL A CA 1
ATOM 1474 C C . VAL A 1 191 ? 6.527 -18.225 4.629 1.00 93.31 191 VAL A C 1
ATOM 1476 O O . VAL A 1 191 ? 6.985 -19.367 4.604 1.00 93.31 191 VAL A O 1
ATOM 1479 N N . TYR A 1 192 ? 5.352 -17.942 5.195 1.00 92.56 192 TYR A N 1
ATOM 1480 C CA . TYR A 1 192 ? 4.488 -18.950 5.807 1.00 92.56 192 TYR A CA 1
ATOM 1481 C C . TYR A 1 192 ? 3.074 -18.853 5.249 1.00 92.56 192 TYR A C 1
ATOM 1483 O O . TYR A 1 192 ? 2.531 -17.759 5.116 1.00 92.56 192 TYR A O 1
ATOM 1491 N N . GLY A 1 193 ? 2.455 -20.008 5.002 1.00 92.06 193 GLY A N 1
ATOM 1492 C CA . GLY A 1 193 ? 1.123 -20.081 4.405 1.00 92.06 193 GLY A CA 1
ATOM 1493 C C . GLY A 1 193 ? 1.178 -19.930 2.891 1.00 92.06 193 GLY A C 1
ATOM 1494 O O . GLY A 1 193 ? 2.176 -20.275 2.261 1.00 92.06 193 GLY A O 1
ATOM 1495 N N . SER A 1 194 ? 0.090 -19.443 2.311 1.00 91.94 194 SER A N 1
ATOM 1496 C CA . SER A 1 194 ? -0.025 -19.210 0.873 1.00 91.94 194 SER A CA 1
ATOM 1497 C C . SER A 1 194 ? -0.876 -17.980 0.619 1.00 91.94 194 SER A C 1
ATOM 1499 O O . SER A 1 194 ? -1.860 -17.760 1.329 1.00 91.94 194 SER A O 1
ATOM 1501 N N . TRP A 1 195 ? -0.520 -17.206 -0.406 1.00 93.12 195 TRP A N 1
ATOM 1502 C CA . TRP A 1 195 ? -1.373 -16.117 -0.867 1.00 93.12 195 TRP A CA 1
ATOM 1503 C C . TRP A 1 195 ? -2.772 -16.652 -1.239 1.00 93.12 195 TRP A C 1
ATOM 1505 O O . TRP A 1 195 ? -2.864 -17.777 -1.749 1.00 93.12 195 TRP A O 1
ATOM 1515 N N . PRO A 1 196 ? -3.862 -15.914 -0.958 1.00 90.56 196 PRO A N 1
ATOM 1516 C CA . PRO A 1 196 ? -5.202 -16.336 -1.352 1.00 90.56 196 PRO A CA 1
ATOM 1517 C C . PRO A 1 196 ? -5.293 -16.558 -2.864 1.00 90.56 196 PRO A C 1
ATOM 1519 O O . PRO A 1 196 ? -4.787 -15.760 -3.640 1.00 90.56 196 PRO A O 1
ATOM 1522 N N . SER A 1 197 ? -5.956 -17.641 -3.270 1.00 82.25 197 SER A N 1
ATOM 1523 C CA . SER A 1 197 ? -6.142 -18.028 -4.682 1.00 82.25 197 SER A CA 1
ATOM 1524 C C . SER A 1 197 ? -7.514 -17.635 -5.245 1.00 82.25 197 SER A C 1
ATOM 1526 O O . SER A 1 197 ? -7.922 -18.118 -6.299 1.00 82.25 197 SER A O 1
ATOM 1528 N N . GLY A 1 198 ? -8.262 -16.815 -4.509 1.00 79.94 198 GLY A N 1
ATOM 1529 C CA . GLY A 1 198 ? -9.586 -16.335 -4.879 1.00 79.94 198 GLY A CA 1
ATOM 1530 C C . GLY A 1 198 ? -10.414 -15.963 -3.655 1.00 79.94 198 GLY A C 1
ATOM 1531 O O . GLY A 1 198 ? -10.001 -16.190 -2.514 1.00 79.94 198 GLY A O 1
ATOM 1532 N N . ASP A 1 199 ? -11.598 -15.409 -3.906 1.00 74.50 199 ASP A N 1
ATOM 1533 C CA . ASP A 1 199 ? -12.562 -15.102 -2.853 1.00 74.50 199 ASP A CA 1
ATOM 1534 C C . ASP A 1 199 ? -13.116 -16.405 -2.252 1.00 74.50 199 ASP A C 1
ATOM 1536 O O . ASP A 1 199 ? -13.747 -17.220 -2.936 1.00 74.50 199 ASP A O 1
ATOM 1540 N N . GLN A 1 200 ? -12.822 -16.634 -0.971 1.00 73.38 200 GLN A N 1
ATOM 1541 C CA . GLN A 1 200 ? -13.266 -17.811 -0.234 1.00 73.38 200 GLN A CA 1
ATOM 1542 C C . GLN A 1 200 ? -14.427 -17.414 0.683 1.00 73.38 200 GLN A C 1
ATOM 1544 O O . GLN A 1 200 ? -14.212 -16.733 1.687 1.00 73.38 200 GLN A O 1
ATOM 1549 N N . PRO A 1 201 ? -15.666 -17.851 0.390 1.00 70.50 201 PRO A N 1
ATOM 1550 C CA . PRO A 1 201 ? -16.827 -17.415 1.150 1.00 70.50 201 PRO A CA 1
ATOM 1551 C C . PRO A 1 201 ? -16.715 -17.847 2.616 1.00 70.50 201 PRO A C 1
ATOM 1553 O O . PRO A 1 201 ? -16.612 -19.036 2.922 1.00 70.50 201 PRO A O 1
ATOM 1556 N N . GLY A 1 202 ? -16.770 -16.867 3.520 1.00 72.75 202 GLY A N 1
ATOM 1557 C CA . GLY A 1 202 ? -16.690 -17.074 4.969 1.00 72.75 202 GLY A CA 1
ATOM 1558 C C . GLY A 1 202 ? -15.273 -17.081 5.548 1.00 72.75 202 GLY A C 1
ATOM 1559 O O . GLY A 1 202 ? -15.132 -17.295 6.748 1.00 72.75 202 GLY A O 1
ATOM 1560 N N . ILE A 1 203 ? -14.242 -16.840 4.732 1.00 82.75 203 ILE A N 1
ATOM 1561 C CA . ILE A 1 203 ? -12.871 -16.619 5.197 1.00 82.75 203 ILE A CA 1
ATOM 1562 C C . ILE A 1 203 ? -12.481 -15.193 4.824 1.00 82.75 203 ILE A C 1
ATOM 1564 O O . ILE A 1 203 ? -12.401 -14.852 3.648 1.00 82.75 203 ILE A O 1
ATOM 1568 N N . ASN A 1 204 ? -12.211 -14.367 5.833 1.00 90.31 204 ASN A N 1
ATOM 1569 C CA . ASN A 1 204 ? -11.687 -13.020 5.638 1.00 90.31 204 ASN A CA 1
ATOM 1570 C C . ASN A 1 204 ? -10.157 -13.065 5.774 1.00 90.31 204 ASN A C 1
ATOM 1572 O O . ASN A 1 204 ? -9.656 -13.152 6.902 1.00 90.31 204 ASN A O 1
ATOM 1576 N N . PRO A 1 205 ? -9.399 -13.071 4.663 1.00 92.94 205 PRO A N 1
ATOM 1577 C CA . PRO A 1 205 ? -7.967 -13.310 4.714 1.00 92.94 205 PRO A CA 1
ATOM 1578 C C . PRO A 1 205 ? -7.225 -12.103 5.286 1.00 92.94 205 PRO A C 1
ATOM 1580 O O . PRO A 1 205 ? -7.419 -10.969 4.849 1.00 92.94 205 PRO A O 1
ATOM 1583 N N . VAL A 1 206 ? -6.320 -12.373 6.223 1.00 94.75 206 VAL A N 1
ATOM 1584 C CA . VAL A 1 206 ? -5.342 -11.419 6.750 1.00 94.75 206 VAL A CA 1
ATOM 1585 C C . VAL A 1 206 ? -3.942 -11.953 6.495 1.00 94.75 206 VAL A C 1
ATOM 1587 O O . VAL A 1 206 ? -3.627 -13.107 6.797 1.00 94.75 206 VAL A O 1
ATOM 1590 N N . ILE A 1 207 ? -3.095 -11.095 5.942 1.00 95.62 207 ILE A N 1
ATOM 1591 C CA . ILE A 1 207 ? -1.699 -11.372 5.644 1.00 95.62 207 ILE A CA 1
ATOM 1592 C C . ILE A 1 207 ? -0.848 -10.396 6.452 1.00 95.62 207 ILE A C 1
ATOM 1594 O O . ILE A 1 207 ? -0.967 -9.175 6.316 1.00 95.62 207 ILE A O 1
ATOM 1598 N N . LEU A 1 208 ? -0.013 -10.945 7.336 1.00 95.50 208 LEU A N 1
ATOM 1599 C CA . LEU A 1 208 ? 0.721 -10.160 8.330 1.00 95.50 208 LEU A CA 1
ATOM 1600 C C . LEU A 1 208 ? 2.212 -10.047 8.000 1.00 95.50 208 LEU A C 1
ATOM 1602 O O . LEU A 1 208 ? 2.809 -11.023 7.534 1.00 95.50 208 LEU A O 1
ATOM 1606 N N . PRO A 1 209 ? 2.842 -8.900 8.312 1.00 95.00 209 PRO A N 1
ATOM 1607 C CA . PRO A 1 209 ? 4.292 -8.783 8.275 1.00 95.00 209 PRO A CA 1
ATOM 1608 C C . PRO A 1 209 ? 4.938 -9.740 9.283 1.00 95.00 209 PRO A C 1
ATOM 1610 O O . PRO A 1 209 ? 4.445 -9.913 10.403 1.00 95.00 209 PRO A O 1
ATOM 1613 N N . SER A 1 210 ? 6.087 -10.314 8.925 1.00 93.81 210 SER A N 1
ATOM 1614 C CA . SER A 1 210 ? 6.811 -11.286 9.755 1.00 93.81 210 SER A CA 1
ATOM 1615 C C . SER A 1 210 ? 7.145 -10.777 11.161 1.00 93.81 210 SER A C 1
ATOM 1617 O O . SER A 1 210 ? 7.034 -11.538 12.124 1.00 93.81 210 SER A O 1
ATOM 1619 N N . LYS A 1 211 ? 7.486 -9.489 11.312 1.00 92.25 211 LYS A N 1
ATOM 1620 C CA . LYS A 1 211 ? 7.746 -8.865 12.621 1.00 92.25 211 LYS A CA 1
ATOM 1621 C C . LYS A 1 211 ? 6.513 -8.895 13.526 1.00 92.25 211 LYS A C 1
ATOM 1623 O O . LYS A 1 211 ? 6.617 -9.330 14.670 1.00 92.25 211 LYS A O 1
ATOM 1628 N N . ILE A 1 212 ? 5.354 -8.492 13.002 1.00 93.06 212 ILE A N 1
ATOM 1629 C CA . ILE A 1 212 ? 4.086 -8.460 13.748 1.00 93.06 212 ILE A CA 1
ATOM 1630 C C . ILE A 1 212 ? 3.654 -9.879 14.114 1.00 93.06 212 ILE A C 1
ATOM 1632 O O . ILE A 1 212 ? 3.364 -10.161 15.275 1.00 93.06 212 ILE A O 1
ATOM 1636 N N . ALA A 1 213 ? 3.703 -10.801 13.148 1.00 92.56 213 ALA A N 1
ATOM 1637 C CA . ALA A 1 213 ? 3.364 -12.198 13.386 1.00 92.56 213 ALA A CA 1
ATOM 1638 C C . ALA A 1 213 ? 4.263 -12.838 14.461 1.00 92.56 213 ALA A C 1
ATOM 1640 O O . ALA A 1 213 ? 3.780 -13.553 15.341 1.00 92.56 213 ALA A O 1
ATOM 1641 N N . SER A 1 214 ? 5.567 -12.537 14.436 1.00 91.88 214 SER A N 1
ATOM 1642 C CA . SER A 1 214 ? 6.521 -13.035 15.428 1.00 91.88 214 SER A CA 1
ATOM 1643 C C . SER A 1 214 ? 6.314 -12.430 16.818 1.00 91.88 214 SER A C 1
ATOM 1645 O O . SER A 1 214 ? 6.518 -13.138 17.802 1.00 91.88 214 SER A O 1
ATOM 1647 N N . GLN A 1 215 ? 5.946 -11.150 16.922 1.00 92.31 215 GLN A N 1
ATOM 1648 C CA . GLN A 1 215 ? 5.672 -10.492 18.207 1.00 92.31 215 GLN A CA 1
ATOM 1649 C C . GLN A 1 215 ? 4.389 -11.019 18.854 1.00 92.31 215 GLN A C 1
ATOM 1651 O O . GLN A 1 215 ? 4.375 -11.293 20.055 1.00 92.31 215 GLN A O 1
ATOM 1656 N N . ALA A 1 216 ? 3.346 -11.209 18.043 1.00 91.44 216 ALA A N 1
ATOM 1657 C CA . ALA A 1 216 ? 2.081 -11.787 18.478 1.00 91.44 216 ALA A CA 1
ATOM 1658 C C . ALA A 1 216 ? 2.199 -13.294 18.777 1.00 91.44 216 ALA A C 1
ATOM 1660 O O . ALA A 1 216 ? 1.384 -13.840 19.516 1.00 91.44 216 ALA A O 1
ATOM 1661 N N . GLY A 1 217 ? 3.202 -13.988 18.226 1.00 91.06 217 GLY A N 1
ATOM 1662 C CA . GLY A 1 217 ? 3.393 -15.430 18.425 1.00 91.06 217 GLY A CA 1
ATOM 1663 C C . GLY A 1 217 ? 2.320 -16.289 17.746 1.00 91.06 217 GLY A C 1
ATOM 1664 O O . GLY A 1 217 ? 2.008 -17.378 18.228 1.00 91.06 217 GLY A O 1
ATOM 1665 N N . ILE A 1 218 ? 1.754 -15.786 16.651 1.00 91.12 218 ILE A N 1
ATOM 1666 C CA . ILE A 1 218 ? 0.657 -16.403 15.894 1.00 91.12 218 ILE A CA 1
ATOM 1667 C C . ILE A 1 218 ? 1.158 -17.350 14.799 1.00 91.12 218 ILE A C 1
ATOM 1669 O O . ILE A 1 218 ? 2.330 -17.340 14.409 1.00 91.12 218 ILE A O 1
ATOM 1673 N N . ARG A 1 219 ? 0.249 -18.166 14.271 1.00 90.62 219 ARG A N 1
ATOM 1674 C CA . ARG A 1 219 ? 0.482 -19.101 13.170 1.00 90.62 219 ARG A CA 1
ATOM 1675 C C . ARG A 1 219 ? -0.546 -18.909 12.061 1.00 90.62 219 ARG A C 1
ATOM 1677 O O . ARG A 1 219 ? -1.588 -18.290 12.231 1.00 90.62 219 ARG A O 1
ATOM 1684 N N . VAL A 1 220 ? -0.240 -19.474 10.900 1.00 91.88 220 VAL A N 1
ATOM 1685 C CA . VAL A 1 220 ? -1.201 -19.555 9.796 1.00 91.88 220 VAL A CA 1
ATOM 1686 C C . VAL A 1 220 ? -2.382 -20.436 10.216 1.00 91.88 220 VAL A C 1
ATOM 1688 O O . VAL A 1 220 ? -2.173 -21.504 10.796 1.00 91.88 220 VAL A O 1
ATOM 1691 N N . ASN A 1 221 ? -3.593 -20.005 9.863 1.00 91.50 221 ASN A N 1
ATOM 1692 C CA . ASN A 1 221 ? -4.910 -20.511 10.272 1.00 91.50 221 ASN A CA 1
ATOM 1693 C C . ASN A 1 221 ? -5.382 -20.101 11.675 1.00 91.50 221 ASN A C 1
ATOM 1695 O O . ASN A 1 221 ? -6.448 -20.549 12.098 1.00 91.50 221 ASN A O 1
ATOM 1699 N N . ASP A 1 222 ? -4.636 -19.252 12.380 1.00 92.56 222 ASP A N 1
ATOM 1700 C CA . ASP A 1 222 ? -5.144 -18.611 13.592 1.00 92.56 222 ASP A CA 1
ATOM 1701 C C . ASP A 1 222 ? -6.206 -17.557 13.233 1.00 92.56 222 ASP A C 1
ATOM 1703 O O . ASP A 1 222 ? -6.195 -16.976 12.140 1.00 92.56 222 ASP A O 1
ATOM 1707 N N . THR A 1 223 ? -7.131 -17.306 14.160 1.00 92.25 223 THR A N 1
ATOM 1708 C CA . THR A 1 223 ? -8.242 -16.366 13.969 1.00 92.25 223 THR A CA 1
ATOM 1709 C C . THR A 1 223 ? -8.038 -15.088 14.776 1.00 92.25 223 THR A C 1
ATOM 1711 O O . THR A 1 223 ? -7.404 -15.081 15.832 1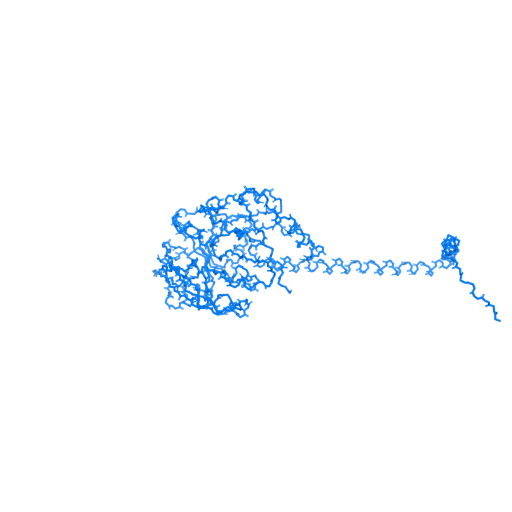.00 92.25 223 THR A O 1
ATOM 1714 N N . ILE A 1 224 ? -8.596 -13.996 14.269 1.00 93.00 224 ILE A N 1
ATOM 1715 C CA . ILE A 1 224 ? -8.626 -12.674 14.886 1.00 93.00 224 ILE A CA 1
ATOM 1716 C C . ILE A 1 224 ? -10.103 -12.300 15.056 1.00 93.00 224 ILE A C 1
ATOM 1718 O O . ILE A 1 224 ? -10.862 -12.310 14.086 1.00 93.00 224 ILE A O 1
ATOM 1722 N N . ASP A 1 225 ? -10.502 -11.974 16.284 1.00 92.94 225 ASP A N 1
ATOM 1723 C CA . ASP A 1 225 ? -11.891 -11.631 16.610 1.00 92.94 225 ASP A CA 1
ATOM 1724 C C . ASP A 1 225 ? -12.218 -10.210 16.151 1.00 92.94 225 ASP A C 1
ATOM 1726 O O . ASP A 1 225 ? -13.269 -9.977 15.552 1.00 92.94 225 ASP A O 1
ATOM 1730 N N . SER A 1 226 ? -11.309 -9.263 16.407 1.00 93.38 226 SER A N 1
ATOM 1731 C CA . SER A 1 226 ? -11.472 -7.872 15.996 1.00 93.38 226 SER A CA 1
ATOM 1732 C C . SER A 1 226 ? -10.156 -7.227 15.571 1.00 93.38 226 SER A C 1
ATOM 1734 O O . SER A 1 226 ? -9.147 -7.344 16.263 1.00 93.38 226 SER A O 1
ATOM 1736 N N . LEU A 1 227 ? -10.180 -6.464 14.482 1.00 94.94 227 LEU A N 1
ATOM 1737 C CA . LEU A 1 227 ? -9.096 -5.568 14.079 1.00 94.94 227 LEU A CA 1
ATOM 1738 C C . LEU A 1 227 ? -9.650 -4.155 13.952 1.00 94.94 227 LEU A C 1
ATOM 1740 O O . LEU A 1 227 ? -10.535 -3.906 13.132 1.00 94.94 227 LEU A O 1
ATOM 1744 N N . ASN A 1 228 ? -9.108 -3.239 14.746 1.00 94.88 228 ASN A N 1
ATOM 1745 C CA . ASN A 1 228 ? -9.484 -1.835 14.732 1.00 94.88 228 ASN A CA 1
ATOM 1746 C C . ASN A 1 228 ? -8.432 -1.031 13.981 1.00 94.88 228 ASN A C 1
ATOM 1748 O O . ASN A 1 228 ? -7.236 -1.102 14.274 1.00 94.88 228 ASN A O 1
ATOM 1752 N N . PHE A 1 229 ? -8.895 -0.241 13.022 1.00 95.25 229 PHE A N 1
ATOM 1753 C CA . PHE A 1 229 ? -8.056 0.660 12.250 1.00 95.25 229 PHE A CA 1
ATOM 1754 C C . PHE A 1 229 ? -8.684 2.051 12.176 1.00 95.25 229 PHE A C 1
ATOM 1756 O O . PHE A 1 229 ? -9.902 2.202 12.269 1.00 95.25 229 PHE A O 1
ATOM 1763 N N . THR A 1 230 ? -7.854 3.075 12.005 1.00 94.31 230 THR A N 1
ATOM 1764 C CA . THR A 1 230 ? -8.305 4.446 11.753 1.00 94.31 230 THR A CA 1
ATOM 1765 C C . THR A 1 230 ? -8.266 4.777 10.270 1.00 94.31 230 THR A C 1
ATOM 1767 O O . THR A 1 230 ? -7.391 4.320 9.531 1.00 94.31 230 THR A O 1
ATOM 1770 N N . TYR A 1 231 ? -9.196 5.627 9.850 1.00 92.75 231 TYR A N 1
ATOM 1771 C CA . TYR A 1 231 ? -9.155 6.344 8.580 1.00 92.75 231 TYR A CA 1
ATOM 1772 C C . TYR A 1 231 ? -9.353 7.842 8.830 1.00 92.75 231 TYR A C 1
ATOM 1774 O O . TYR A 1 231 ? -9.874 8.242 9.874 1.00 92.75 231 TYR A O 1
ATOM 1782 N N . VAL A 1 232 ? -8.923 8.676 7.885 1.00 90.25 232 VAL A N 1
ATOM 1783 C CA . VAL A 1 232 ? -8.981 10.137 7.996 1.00 90.25 232 VAL A CA 1
ATOM 1784 C C . VAL A 1 232 ? -10.138 10.675 7.166 1.00 90.25 232 VAL A C 1
ATOM 1786 O O . VAL A 1 232 ? -10.306 10.313 6.004 1.00 90.25 232 VAL A O 1
ATOM 1789 N N . THR A 1 233 ? -10.934 11.563 7.754 1.00 86.50 233 THR A N 1
ATOM 1790 C CA . THR A 1 233 ? -12.058 12.219 7.065 1.00 86.50 233 THR A CA 1
ATOM 1791 C C . THR A 1 233 ? -11.718 13.635 6.619 1.00 86.50 233 THR A C 1
ATOM 1793 O O . THR A 1 233 ? -12.071 14.030 5.511 1.00 86.50 233 THR A O 1
ATOM 1796 N N . ASP A 1 234 ? -11.003 14.389 7.455 1.00 83.12 234 ASP A N 1
ATOM 1797 C CA . ASP A 1 234 ? -10.625 15.776 7.181 1.00 83.12 234 ASP A CA 1
ATOM 1798 C C . ASP A 1 234 ? -9.255 16.115 7.785 1.00 83.12 234 ASP A C 1
ATOM 1800 O O . ASP A 1 234 ? -8.810 15.496 8.758 1.00 83.12 234 ASP A O 1
ATOM 1804 N N . ALA A 1 235 ? -8.585 17.101 7.192 1.00 82.38 235 ALA A N 1
ATOM 1805 C CA . ALA A 1 235 ? -7.260 17.567 7.576 1.00 82.38 235 ALA A CA 1
ATOM 1806 C C . ALA A 1 235 ? -7.180 19.096 7.479 1.00 82.38 235 ALA A C 1
ATOM 1808 O O . ALA A 1 235 ? -7.519 19.681 6.451 1.00 82.38 235 ALA A O 1
ATOM 1809 N N . GLN A 1 236 ? -6.687 19.750 8.530 1.00 79.75 236 GLN A N 1
ATOM 1810 C CA . GLN A 1 236 ? -6.536 21.207 8.587 1.00 79.75 236 GLN A CA 1
ATOM 1811 C C . GLN A 1 236 ? -5.190 21.605 9.191 1.00 79.75 236 GLN A C 1
ATOM 1813 O O . GLN A 1 236 ? -4.626 20.890 10.015 1.00 79.75 236 GLN A O 1
ATOM 1818 N N . VAL A 1 237 ? -4.666 22.768 8.802 1.00 78.81 237 VAL A N 1
ATOM 1819 C CA . VAL A 1 237 ? -3.465 23.342 9.435 1.00 78.81 237 VAL A CA 1
ATOM 1820 C C . VAL A 1 237 ? -3.791 23.726 10.880 1.00 78.81 237 VAL A C 1
ATOM 1822 O O . VAL A 1 237 ? -4.873 24.257 11.156 1.00 78.81 237 VAL A O 1
ATOM 1825 N N . ILE A 1 238 ? -2.842 23.515 11.797 1.00 75.44 238 ILE A N 1
ATOM 1826 C CA . ILE A 1 238 ? -2.994 23.921 13.197 1.00 75.44 238 ILE A CA 1
ATOM 1827 C C . ILE A 1 238 ? -3.382 25.409 13.317 1.00 75.44 238 ILE A C 1
ATOM 1829 O O . ILE A 1 238 ? -2.798 26.285 12.680 1.00 75.44 238 ILE A O 1
ATOM 1833 N N . GLY A 1 239 ? -4.397 25.701 14.135 1.00 66.50 239 GLY A N 1
ATOM 1834 C CA . GLY A 1 239 ? -4.955 27.051 14.303 1.00 66.50 239 GLY A CA 1
ATOM 1835 C C . GLY A 1 239 ? -6.224 27.327 13.489 1.00 66.50 239 GLY A C 1
ATOM 1836 O O . GLY A 1 239 ? -6.886 28.333 13.742 1.00 66.50 239 GLY A O 1
ATOM 1837 N N . SER A 1 240 ? -6.602 26.429 12.576 1.00 73.00 240 SER A N 1
ATOM 1838 C CA . SER A 1 240 ? -7.951 26.378 12.000 1.00 73.00 240 SER A CA 1
ATOM 1839 C C . SER A 1 240 ? -8.816 25.399 12.799 1.00 73.00 240 SER A C 1
ATOM 1841 O O . SER A 1 240 ? -8.335 24.344 13.199 1.00 73.00 240 SER A O 1
ATOM 1843 N N . GLU A 1 241 ? -10.085 25.726 13.054 1.00 67.06 241 GLU A N 1
ATOM 1844 C CA . GLU A 1 241 ? -11.006 24.782 13.701 1.00 67.06 241 GLU A CA 1
ATOM 1845 C C . GLU A 1 241 ? -11.469 23.721 12.694 1.00 67.06 241 GLU A C 1
ATOM 1847 O O . GLU A 1 241 ? -12.124 24.051 11.702 1.00 67.06 241 GLU A O 1
ATOM 1852 N N . LEU A 1 242 ? -11.181 22.447 12.984 1.00 74.12 242 LEU A N 1
ATOM 1853 C CA . LEU A 1 242 ? -11.892 21.316 12.387 1.00 74.12 242 LEU A CA 1
ATOM 1854 C C . LEU A 1 242 ? -13.344 21.355 12.876 1.00 74.12 242 LEU A C 1
ATOM 1856 O O . LEU A 1 242 ? -13.622 21.125 14.055 1.00 74.12 242 LEU A O 1
ATOM 1860 N N . LYS A 1 243 ? -14.271 21.687 11.978 1.00 64.75 243 LYS A N 1
ATOM 1861 C CA . LYS A 1 243 ? -15.710 21.627 12.254 1.00 64.75 243 LYS A CA 1
ATOM 1862 C C . LYS A 1 243 ? -16.218 20.237 11.893 1.00 64.75 243 LYS A C 1
ATOM 1864 O O . LYS A 1 243 ? -15.825 19.699 10.868 1.00 64.75 243 LYS A O 1
ATOM 1869 N N . ASP A 1 244 ? -17.091 19.688 12.732 1.00 69.62 244 ASP A N 1
ATOM 1870 C CA . ASP A 1 244 ? -17.777 18.411 12.497 1.00 69.62 244 ASP A CA 1
ATOM 1871 C C . ASP A 1 244 ? -16.854 17.175 12.411 1.00 69.62 244 ASP A C 1
ATOM 1873 O O . ASP A 1 244 ? -17.044 16.298 11.571 1.00 69.62 244 ASP A O 1
ATOM 1877 N N . CYS A 1 245 ? -15.873 17.063 13.316 1.00 80.75 245 CYS A N 1
ATOM 1878 C CA . CYS A 1 245 ? -15.144 15.806 13.494 1.00 80.75 245 CYS A CA 1
ATOM 1879 C C . CYS A 1 245 ? -15.966 14.816 14.337 1.00 80.75 245 CYS A C 1
ATOM 1881 O O . CYS A 1 245 ? -16.244 15.076 15.507 1.00 80.75 245 CYS A O 1
ATOM 1883 N N . GLU A 1 246 ? -16.352 13.685 13.743 1.00 81.44 246 GLU A N 1
ATOM 1884 C CA . GLU A 1 246 ? -17.049 12.591 14.441 1.00 81.44 246 GLU A CA 1
ATOM 1885 C C . GLU A 1 246 ? -16.109 11.787 15.356 1.00 81.44 246 GLU A C 1
ATOM 1887 O O . GLU A 1 246 ? -16.549 11.217 16.353 1.00 81.44 246 GLU A O 1
ATOM 1892 N N . GLY A 1 247 ? -14.818 11.742 15.018 1.00 84.31 247 GLY A N 1
ATOM 1893 C CA . GLY A 1 247 ? -13.819 10.926 15.701 1.00 84.31 247 GLY A CA 1
ATOM 1894 C C . GLY A 1 247 ? -12.824 11.715 16.554 1.00 84.31 247 GLY A C 1
ATOM 1895 O O . GLY A 1 247 ? -13.136 12.764 17.117 1.00 84.31 247 GLY A O 1
ATOM 1896 N N . GLU A 1 248 ? -11.608 11.183 16.668 1.00 85.62 248 GLU A N 1
ATOM 1897 C CA . GLU A 1 248 ? -10.520 11.783 17.438 1.00 85.62 248 GLU A CA 1
ATOM 1898 C C . GLU A 1 248 ? -9.696 12.738 16.571 1.00 85.62 248 GLU A C 1
ATOM 1900 O O . GLU A 1 248 ? -9.354 12.431 15.425 1.00 85.62 248 GLU A O 1
ATOM 1905 N N . ILE A 1 249 ? -9.358 13.902 17.132 1.00 85.50 249 ILE A N 1
ATOM 1906 C CA . ILE A 1 249 ? -8.473 14.869 16.486 1.00 85.50 249 ILE A CA 1
ATOM 1907 C C . ILE A 1 249 ? -7.042 14.574 16.912 1.00 85.50 249 ILE A C 1
ATOM 1909 O O . ILE A 1 249 ? -6.663 14.810 18.059 1.00 85.50 249 ILE A O 1
ATOM 1913 N N . ILE A 1 250 ? -6.231 14.136 15.959 1.00 84.25 250 ILE A N 1
ATOM 1914 C CA . ILE A 1 250 ? -4.804 13.906 16.162 1.00 84.25 250 ILE A CA 1
ATOM 1915 C C . ILE A 1 250 ? -3.996 15.013 15.493 1.00 84.25 250 ILE A C 1
ATOM 1917 O O . ILE A 1 250 ? -4.354 15.517 14.431 1.00 84.25 250 ILE A O 1
ATOM 1921 N N . THR A 1 251 ? -2.895 15.416 16.120 1.00 82.88 251 THR A N 1
ATOM 1922 C CA . THR A 1 251 ? -1.978 16.413 15.556 1.00 82.88 251 THR A CA 1
ATOM 1923 C C . THR A 1 251 ? -0.694 15.715 15.142 1.00 82.88 251 THR A C 1
ATOM 1925 O O . THR A 1 251 ? -0.093 15.024 15.963 1.00 82.88 251 THR A O 1
ATOM 1928 N N . ARG A 1 252 ? -0.270 15.895 13.890 1.00 79.88 252 ARG A N 1
ATOM 1929 C CA . ARG A 1 252 ? 1.002 15.362 13.388 1.00 79.88 252 ARG A CA 1
ATOM 1930 C C . ARG A 1 252 ? 1.881 16.489 12.869 1.00 79.88 252 ARG A C 1
ATOM 1932 O O . ARG A 1 252 ? 1.399 17.415 12.214 1.00 79.88 252 ARG A O 1
ATOM 1939 N N . ASP A 1 253 ? 3.164 16.384 13.188 1.00 77.62 253 ASP A N 1
ATOM 1940 C CA . ASP A 1 253 ? 4.209 17.232 12.631 1.00 77.62 253 ASP A CA 1
ATOM 1941 C C . ASP A 1 253 ? 4.734 16.561 11.362 1.00 77.62 253 ASP A C 1
ATOM 1943 O O . ASP A 1 253 ? 5.307 15.469 11.405 1.00 77.62 253 ASP A O 1
ATOM 1947 N N . LEU A 1 254 ? 4.428 17.173 10.226 1.00 74.94 254 LEU A N 1
ATOM 1948 C CA . LEU A 1 254 ? 4.811 16.698 8.908 1.00 74.94 254 LEU A CA 1
ATOM 1949 C C . LEU A 1 254 ? 5.902 17.615 8.358 1.00 74.94 254 LEU A C 1
ATOM 1951 O O . LEU A 1 254 ? 5.990 18.781 8.733 1.00 74.94 254 LEU A O 1
ATOM 1955 N N . ASP A 1 255 ? 6.657 17.146 7.365 1.00 66.75 255 ASP A N 1
ATOM 1956 C CA . ASP A 1 255 ? 7.663 17.987 6.689 1.00 66.75 255 ASP A CA 1
ATOM 1957 C C . ASP A 1 255 ? 7.054 19.278 6.088 1.00 66.75 255 ASP A C 1
ATOM 1959 O O . ASP A 1 255 ? 7.736 20.285 5.912 1.00 66.75 255 ASP A O 1
ATOM 1963 N N . ALA A 1 256 ? 5.746 19.254 5.808 1.00 64.69 256 ALA A N 1
ATOM 1964 C CA . ALA A 1 256 ? 4.934 20.358 5.296 1.00 64.69 256 ALA A CA 1
ATOM 1965 C C . ALA A 1 256 ? 4.337 21.283 6.382 1.00 64.69 256 ALA A C 1
ATOM 1967 O O . ALA A 1 256 ? 3.572 22.195 6.062 1.00 64.69 256 ALA A O 1
ATOM 1968 N N . GLY A 1 257 ? 4.609 21.024 7.662 1.00 73.75 257 GLY A N 1
ATOM 1969 C CA . GLY A 1 257 ? 4.061 21.750 8.807 1.00 73.75 257 GLY A CA 1
ATOM 1970 C C . GLY A 1 257 ? 3.180 20.895 9.719 1.00 73.75 257 GLY A C 1
ATOM 1971 O O . GLY A 1 257 ? 3.011 19.692 9.532 1.00 73.75 257 GLY A O 1
ATOM 1972 N N . VAL A 1 258 ? 2.596 21.543 10.728 1.00 80.81 258 VAL A N 1
ATOM 1973 C CA . VAL A 1 258 ? 1.781 20.870 11.746 1.00 80.81 258 VAL A CA 1
ATOM 1974 C C . VAL A 1 258 ? 0.309 20.881 11.336 1.00 80.81 258 VAL A C 1
ATOM 1976 O O . VAL A 1 258 ? -0.310 21.945 11.215 1.00 80.81 258 VAL A O 1
ATOM 1979 N N . TYR A 1 259 ? -0.259 19.688 11.172 1.00 82.88 259 TYR A N 1
ATOM 1980 C CA . TYR A 1 259 ? -1.645 19.483 10.753 1.00 82.88 259 TYR A CA 1
ATOM 1981 C C . TYR A 1 259 ? -2.442 18.730 11.814 1.00 82.88 259 TYR A C 1
ATOM 1983 O O . TYR A 1 259 ? -1.920 17.883 12.540 1.00 82.88 259 TYR A O 1
ATOM 1991 N N . GLN A 1 260 ? -3.728 19.051 11.886 1.00 85.38 260 GLN A N 1
ATOM 1992 C CA . GLN A 1 260 ? -4.735 18.347 12.661 1.00 85.38 260 GLN A CA 1
ATOM 1993 C C . GLN A 1 260 ? -5.556 17.470 11.716 1.00 85.38 260 GLN A C 1
ATOM 1995 O O . GLN A 1 260 ? -6.037 17.950 10.690 1.00 85.38 260 GLN A O 1
ATOM 2000 N N . PHE A 1 261 ? -5.730 16.202 12.073 1.00 87.25 261 PHE A N 1
ATOM 2001 C CA . PHE A 1 261 ? -6.493 15.222 11.310 1.00 87.25 261 PHE A CA 1
ATOM 2002 C C . PHE A 1 261 ? -7.673 14.735 12.135 1.00 87.25 261 PHE A C 1
ATOM 2004 O O . PHE A 1 261 ? -7.506 14.388 13.304 1.00 87.25 261 PHE A O 1
ATOM 2011 N N . CYS A 1 262 ? -8.849 14.675 11.517 1.00 89.69 262 CYS A N 1
ATOM 2012 C CA . CYS A 1 262 ? -9.987 13.970 12.082 1.00 89.69 262 CYS A CA 1
ATOM 2013 C C . CYS A 1 262 ? -9.885 12.486 11.720 1.00 89.69 262 CYS A C 1
ATOM 2015 O O . CYS A 1 262 ? -9.985 12.119 10.546 1.00 89.69 262 CYS A O 1
ATOM 2017 N N . THR A 1 263 ? -9.670 11.643 12.727 1.00 90.69 263 THR A N 1
ATOM 2018 C CA . THR A 1 263 ? -9.551 10.190 12.580 1.00 90.69 263 THR A CA 1
ATOM 2019 C C . THR A 1 263 ? -10.751 9.470 13.155 1.00 90.69 263 THR A C 1
ATOM 2021 O O . THR A 1 263 ? -11.150 9.730 14.285 1.00 90.69 263 THR A O 1
ATOM 2024 N N . VAL A 1 264 ? -11.312 8.539 12.392 1.00 93.31 264 VAL A N 1
ATOM 2025 C CA . VAL A 1 264 ? -12.449 7.718 12.816 1.00 93.31 264 VAL A CA 1
ATOM 2026 C C . VAL A 1 264 ? -12.027 6.254 12.833 1.00 93.31 264 VAL A C 1
ATOM 2028 O O . VAL A 1 264 ? -11.344 5.787 11.920 1.00 93.31 264 VAL A O 1
ATOM 2031 N N . THR A 1 265 ? -12.430 5.535 13.878 1.00 94.38 265 THR A N 1
ATOM 2032 C CA . THR A 1 265 ? -12.116 4.115 14.056 1.00 94.38 265 THR A CA 1
ATOM 2033 C C . THR A 1 265 ? -13.162 3.237 13.385 1.00 94.38 265 THR A C 1
ATOM 2035 O O . THR A 1 265 ? -14.365 3.450 13.532 1.00 94.38 265 THR A O 1
ATOM 2038 N N . MET A 1 266 ? -12.695 2.211 12.682 1.00 94.38 266 MET A N 1
ATOM 2039 C CA . MET A 1 266 ? -13.510 1.172 12.073 1.00 94.38 266 MET A CA 1
ATOM 2040 C C . MET A 1 266 ? -13.008 -0.202 12.517 1.00 94.38 266 MET A C 1
ATOM 2042 O O . MET A 1 266 ? -11.804 -0.422 12.641 1.00 94.38 266 MET A O 1
ATOM 2046 N N . THR A 1 267 ? -13.940 -1.124 12.744 1.00 94.75 267 THR A N 1
ATOM 2047 C CA . THR A 1 267 ? -13.651 -2.481 13.217 1.00 94.75 267 THR A CA 1
ATOM 2048 C C . THR A 1 267 ? -13.972 -3.501 12.135 1.00 94.75 267 THR A C 1
ATOM 2050 O O . THR A 1 267 ? -15.051 -3.465 11.541 1.00 94.75 267 THR A O 1
ATOM 2053 N N . LEU A 1 268 ? -13.047 -4.430 11.916 1.00 94.19 268 LEU A N 1
ATOM 2054 C CA . LEU A 1 268 ? -13.260 -5.661 11.161 1.00 94.19 268 LEU A CA 1
ATOM 2055 C C . LEU A 1 268 ? -13.402 -6.828 12.131 1.00 94.19 268 LEU A C 1
ATOM 2057 O O . LEU A 1 268 ? -12.710 -6.848 13.148 1.00 94.19 268 LEU A O 1
ATOM 2061 N N . SER A 1 269 ? -14.252 -7.798 11.804 1.00 92.44 269 SER A N 1
ATOM 2062 C CA . SER A 1 269 ? -14.456 -9.003 12.610 1.00 92.44 269 SER A CA 1
ATOM 2063 C C . SER A 1 269 ? -14.221 -10.279 11.809 1.00 92.44 269 SER A C 1
ATOM 2065 O O . SER A 1 269 ? -14.201 -10.262 10.575 1.00 92.44 269 SER A O 1
ATOM 2067 N N . ASP A 1 270 ? -14.061 -11.387 12.535 1.00 91.12 270 ASP A N 1
ATOM 2068 C CA . ASP A 1 270 ? -14.028 -12.743 11.976 1.00 91.12 270 ASP A CA 1
ATOM 2069 C C . ASP A 1 270 ? -12.936 -12.909 10.909 1.00 91.12 270 ASP A C 1
ATOM 2071 O O . ASP A 1 270 ? -13.168 -13.326 9.773 1.00 91.12 270 ASP A O 1
ATOM 2075 N N . LEU A 1 271 ? -11.721 -12.518 11.279 1.00 93.44 271 LEU A N 1
ATOM 2076 C CA . LEU A 1 271 ? -10.553 -12.491 10.413 1.00 93.44 271 LEU A CA 1
ATOM 2077 C C . LEU A 1 271 ? -9.729 -13.776 10.574 1.00 93.44 271 LEU A C 1
ATOM 2079 O O . LEU A 1 271 ? -9.605 -14.322 11.668 1.00 93.44 271 LEU A O 1
ATOM 2083 N N . THR A 1 272 ? -9.137 -14.268 9.487 1.00 93.69 272 THR A N 1
ATOM 2084 C CA . THR A 1 272 ? -8.296 -15.477 9.493 1.00 93.69 272 THR A CA 1
ATOM 2085 C C . THR A 1 272 ? -6.925 -15.174 8.916 1.00 93.69 272 THR A C 1
ATOM 2087 O O . THR A 1 272 ? -6.807 -14.636 7.816 1.00 93.69 272 THR A O 1
ATOM 2090 N N . ILE A 1 273 ? -5.872 -15.557 9.633 1.00 94.31 273 ILE A N 1
ATOM 2091 C CA . ILE A 1 273 ? -4.497 -15.369 9.173 1.00 94.31 273 ILE A CA 1
ATOM 2092 C C . ILE A 1 273 ? -4.170 -16.450 8.147 1.00 94.31 273 ILE A C 1
ATOM 2094 O O . ILE A 1 273 ? -4.029 -17.623 8.488 1.00 94.31 273 ILE A O 1
ATOM 2098 N N . VAL A 1 274 ? -4.017 -16.063 6.885 1.00 94.38 274 VAL A N 1
ATOM 2099 C CA . VAL A 1 274 ? -3.779 -17.007 5.775 1.00 94.38 274 VAL A CA 1
ATOM 2100 C C . VAL A 1 274 ? -2.313 -17.081 5.365 1.00 94.38 274 VAL A C 1
ATOM 2102 O O . VAL A 1 274 ? -1.851 -18.111 4.870 1.00 94.38 274 VAL A O 1
ATOM 2105 N N . ALA A 1 275 ? -1.563 -16.005 5.600 1.00 94.81 275 ALA A N 1
ATOM 2106 C CA . ALA A 1 275 ? -0.161 -15.929 5.236 1.00 94.81 275 ALA A CA 1
ATOM 2107 C C . ALA A 1 275 ? 0.619 -14.960 6.130 1.00 94.81 275 ALA A C 1
ATOM 2109 O O . ALA A 1 275 ? 0.074 -14.021 6.713 1.00 94.81 275 ALA A O 1
ATOM 2110 N N . VAL A 1 276 ? 1.927 -15.183 6.195 1.00 95.81 276 VAL A N 1
ATOM 2111 C CA . VAL A 1 276 ? 2.897 -14.260 6.781 1.00 95.81 276 VAL A CA 1
ATOM 2112 C C . VAL A 1 276 ? 3.962 -13.985 5.737 1.00 95.81 276 VAL A C 1
ATOM 2114 O O . VAL A 1 276 ? 4.527 -14.923 5.166 1.00 95.81 276 VAL A O 1
ATOM 2117 N N . TYR A 1 277 ? 4.241 -12.709 5.502 1.00 95.12 277 TYR A N 1
ATOM 2118 C CA . TYR A 1 277 ? 5.175 -12.273 4.472 1.00 95.12 277 TYR A CA 1
ATOM 2119 C C . TYR A 1 277 ? 6.412 -11.594 5.074 1.00 95.12 277 TYR A C 1
ATOM 2121 O O . TYR A 1 277 ? 6.383 -11.064 6.189 1.00 95.12 277 TYR A O 1
ATOM 2129 N N . GLU A 1 278 ? 7.521 -11.642 4.345 1.00 93.56 278 GLU A N 1
ATOM 2130 C CA . GLU A 1 278 ? 8.744 -10.920 4.681 1.00 93.56 278 GLU A CA 1
ATOM 2131 C C . GLU A 1 278 ? 8.640 -9.453 4.257 1.00 93.56 278 GLU A C 1
ATOM 2133 O O . GLU A 1 278 ? 8.317 -9.160 3.109 1.00 93.56 278 GLU A O 1
ATOM 2138 N N . GLU A 1 279 ? 8.942 -8.535 5.179 1.00 90.44 279 GLU A N 1
ATOM 2139 C CA . GLU A 1 279 ? 8.916 -7.093 4.918 1.00 90.44 279 GLU A CA 1
ATOM 2140 C C . GLU A 1 279 ? 9.750 -6.711 3.679 1.00 90.44 279 GLU A C 1
ATOM 2142 O O . GLU A 1 279 ? 10.914 -7.091 3.544 1.00 90.44 279 GLU A O 1
ATOM 2147 N N . TRP A 1 280 ? 9.143 -5.929 2.785 1.00 87.19 280 TRP A N 1
ATOM 2148 C CA . TRP A 1 280 ? 9.797 -5.337 1.625 1.00 87.19 280 TRP A CA 1
ATOM 2149 C C . TRP A 1 280 ? 10.823 -4.278 2.047 1.00 87.19 280 TRP A C 1
ATOM 2151 O O . TRP A 1 280 ? 10.664 -3.631 3.094 1.00 87.19 280 TRP A O 1
ATOM 2161 N N . PRO A 1 281 ? 11.866 -4.065 1.223 1.00 83.56 281 PRO A N 1
ATOM 2162 C CA . PRO A 1 281 ? 12.795 -2.963 1.420 1.00 83.56 281 PRO A CA 1
ATOM 2163 C C . PRO A 1 281 ? 12.091 -1.610 1.255 1.00 83.56 281 PRO A C 1
ATOM 2165 O O . PRO A 1 281 ? 11.115 -1.476 0.517 1.00 83.56 281 PRO A O 1
ATOM 2168 N N . PHE A 1 282 ? 12.623 -0.586 1.920 1.00 79.69 282 PHE A N 1
ATOM 2169 C CA . PHE A 1 282 ? 12.133 0.787 1.818 1.00 79.69 282 PHE A CA 1
ATOM 2170 C C . PHE A 1 282 ? 12.459 1.362 0.436 1.00 79.69 282 PHE A C 1
ATOM 2172 O O . PHE A 1 282 ? 13.589 1.764 0.167 1.00 79.69 282 PHE A O 1
ATOM 2179 N N . THR A 1 283 ? 11.470 1.342 -0.448 1.00 70.56 283 THR A N 1
ATOM 2180 C CA . THR A 1 283 ? 11.602 1.667 -1.873 1.00 70.56 283 THR A CA 1
ATOM 2181 C C . THR A 1 283 ? 10.645 2.802 -2.237 1.00 70.56 283 THR A C 1
ATOM 2183 O O . THR A 1 283 ? 11.092 3.943 -2.370 1.00 70.56 283 THR A O 1
ATOM 2186 N N . ASN A 1 284 ? 9.332 2.558 -2.289 1.00 70.25 284 ASN A N 1
ATOM 2187 C CA . ASN A 1 284 ? 8.345 3.585 -2.629 1.00 70.25 284 ASN A CA 1
ATOM 2188 C C . ASN A 1 284 ? 7.597 4.196 -1.416 1.00 70.25 284 ASN A C 1
ATOM 2190 O O . ASN A 1 284 ? 6.662 3.600 -0.869 1.00 70.25 284 ASN A O 1
ATOM 2194 N N . PRO A 1 285 ? 7.863 5.468 -1.062 1.00 66.94 285 PRO A N 1
ATOM 2195 C CA . PRO A 1 285 ? 7.167 6.179 0.011 1.00 66.94 285 PRO A CA 1
ATOM 2196 C C . PRO A 1 285 ? 5.735 6.611 -0.353 1.00 66.94 285 PRO A C 1
ATOM 2198 O O . PRO A 1 285 ? 4.986 7.091 0.497 1.00 66.94 285 PRO A O 1
ATOM 2201 N N . THR A 1 286 ? 5.319 6.479 -1.616 1.00 71.12 286 THR A N 1
ATOM 2202 C CA . THR A 1 286 ? 3.963 6.819 -2.083 1.00 71.12 286 THR A CA 1
ATOM 2203 C C . THR A 1 286 ? 2.939 5.807 -1.579 1.00 71.12 286 THR A C 1
ATOM 2205 O O . THR A 1 286 ? 1.853 6.186 -1.131 1.00 71.12 286 THR A O 1
ATOM 2208 N N . LEU A 1 287 ? 3.287 4.522 -1.626 1.00 75.69 287 LEU A N 1
ATOM 2209 C CA . LEU A 1 287 ? 2.434 3.420 -1.178 1.00 75.69 287 LEU A CA 1
ATOM 2210 C C . LEU A 1 287 ? 2.591 3.098 0.306 1.00 75.69 287 LEU A C 1
ATOM 2212 O O . LEU A 1 287 ? 1.734 2.390 0.846 1.00 75.69 287 LEU A O 1
ATOM 2216 N N . LEU A 1 288 ? 3.629 3.676 0.925 1.00 80.00 288 LEU A N 1
ATOM 2217 C CA . LEU A 1 288 ? 4.050 3.457 2.302 1.00 80.00 288 LEU A CA 1
ATOM 2218 C C . LEU A 1 288 ? 4.426 1.986 2.561 1.00 80.00 288 LEU A C 1
ATOM 2220 O O . LEU A 1 288 ? 4.103 1.074 1.798 1.00 80.00 288 LEU A O 1
ATOM 2224 N N . PHE A 1 289 ? 5.187 1.763 3.624 1.00 84.75 289 PHE A N 1
ATOM 2225 C CA . PHE A 1 289 ? 5.956 0.532 3.771 1.00 84.75 289 PHE A CA 1
ATOM 2226 C C . PHE A 1 289 ? 5.222 -0.520 4.599 1.00 84.75 289 PHE A C 1
ATOM 2228 O O . PHE A 1 289 ? 4.629 -0.212 5.630 1.00 84.75 289 PHE A O 1
ATOM 2235 N N . ASN A 1 290 ? 5.339 -1.777 4.167 1.00 90.06 290 ASN A N 1
ATOM 2236 C CA . ASN A 1 290 ? 5.020 -2.972 4.951 1.00 90.06 290 ASN A CA 1
ATOM 2237 C C . ASN A 1 290 ? 3.647 -2.954 5.663 1.00 90.06 290 ASN A C 1
ATOM 2239 O O . ASN A 1 290 ? 3.603 -3.022 6.897 1.00 90.06 290 ASN A O 1
ATOM 2243 N N . PRO A 1 291 ? 2.537 -2.874 4.897 1.00 93.50 291 PRO A N 1
ATOM 2244 C CA . PRO A 1 291 ? 1.186 -2.871 5.444 1.00 93.50 291 PRO A CA 1
ATOM 2245 C C . PRO A 1 291 ? 0.733 -4.228 5.982 1.00 93.50 291 PRO A C 1
ATOM 2247 O O . PRO A 1 291 ? 1.067 -5.277 5.439 1.00 93.50 291 PRO A O 1
ATOM 2250 N N . VAL A 1 292 ? -0.170 -4.203 6.962 1.00 95.19 292 VAL A N 1
ATOM 2251 C CA . VAL A 1 292 ? -1.079 -5.336 7.189 1.00 95.19 292 VAL A CA 1
ATOM 2252 C C . VAL A 1 292 ? -2.042 -5.416 6.009 1.00 95.19 292 VAL A C 1
ATOM 2254 O O . VAL A 1 292 ? -2.724 -4.434 5.711 1.00 95.19 292 VAL A O 1
ATOM 2257 N N . ILE A 1 293 ? -2.097 -6.562 5.331 1.00 95.44 293 ILE A N 1
ATOM 2258 C CA . ILE A 1 293 ? -2.955 -6.741 4.157 1.00 95.44 293 ILE A CA 1
ATOM 2259 C C . ILE A 1 293 ? -4.198 -7.533 4.553 1.00 95.44 293 ILE A C 1
ATOM 2261 O O . ILE A 1 293 ? -4.095 -8.573 5.202 1.00 95.44 293 ILE A O 1
ATOM 2265 N N . VAL A 1 294 ? -5.372 -7.052 4.152 1.00 95.06 294 VAL A N 1
ATOM 2266 C CA . VAL A 1 294 ? -6.665 -7.689 4.432 1.00 95.06 294 VAL A CA 1
ATOM 2267 C C . VAL A 1 294 ? -7.490 -7.781 3.152 1.00 95.06 294 VAL A C 1
ATOM 2269 O O . VAL A 1 294 ? -7.415 -6.900 2.302 1.00 95.06 294 VAL A O 1
ATOM 2272 N N . GLY A 1 295 ? -8.271 -8.845 2.992 1.00 93.31 295 GLY A N 1
ATOM 2273 C CA . GLY A 1 295 ? -9.248 -8.939 1.906 1.00 93.31 295 GLY A CA 1
ATOM 2274 C C . GLY A 1 295 ? -10.436 -7.999 2.099 1.00 93.31 295 GLY A C 1
ATOM 2275 O O . GLY A 1 295 ? -10.913 -7.801 3.218 1.00 93.31 295 GLY A O 1
ATOM 2276 N N . ASP A 1 296 ? -10.956 -7.438 1.012 1.00 92.00 296 ASP A N 1
ATOM 2277 C CA . ASP A 1 296 ? -12.140 -6.578 1.052 1.00 92.00 296 ASP A CA 1
ATOM 2278 C C . ASP A 1 296 ? -13.405 -7.312 1.529 1.00 92.00 296 ASP A C 1
ATOM 2280 O O . ASP A 1 296 ? -14.347 -6.656 1.979 1.00 92.00 296 ASP A O 1
ATOM 2284 N N . SER A 1 297 ? -13.429 -8.649 1.492 1.00 90.12 297 SER A N 1
ATOM 2285 C CA . SER A 1 297 ? -14.506 -9.498 2.019 1.00 90.12 297 SER A CA 1
ATOM 2286 C C . SER A 1 297 ? -14.807 -9.226 3.498 1.00 90.12 297 SER A C 1
ATOM 2288 O O . SER A 1 297 ? -15.957 -9.350 3.920 1.00 90.12 297 SER A O 1
ATOM 2290 N N . ALA A 1 298 ? -13.818 -8.731 4.254 1.00 90.56 298 ALA A N 1
ATOM 2291 C CA . ALA A 1 298 ? -13.979 -8.285 5.636 1.00 90.56 298 ALA A CA 1
ATOM 2292 C C . ALA A 1 298 ? -14.805 -6.989 5.785 1.00 90.56 298 ALA A C 1
ATOM 2294 O O . ALA A 1 298 ? -15.294 -6.682 6.873 1.00 90.56 298 ALA A O 1
ATOM 2295 N N . LEU A 1 299 ? -14.946 -6.194 4.719 1.00 91.81 299 LEU A N 1
ATOM 2296 C CA . LEU A 1 299 ? -15.678 -4.930 4.733 1.00 91.81 299 LEU A CA 1
ATOM 2297 C C . LEU A 1 299 ? -17.132 -5.110 4.298 1.00 91.81 299 LEU A C 1
ATOM 2299 O O . LEU A 1 299 ? -17.423 -5.585 3.198 1.00 91.81 299 LEU A O 1
ATOM 2303 N N . SER A 1 300 ? -18.048 -4.566 5.099 1.00 91.25 300 SER A N 1
ATOM 2304 C CA . SER A 1 300 ? -19.430 -4.347 4.676 1.00 91.25 300 SER A CA 1
ATOM 2305 C C . SER A 1 300 ? -19.515 -3.315 3.541 1.00 91.25 300 SER A C 1
ATOM 2307 O O . SER A 1 300 ? -18.658 -2.440 3.398 1.00 91.25 300 SER A O 1
ATOM 2309 N N . ILE A 1 301 ? -20.595 -3.365 2.757 1.00 89.12 301 ILE A N 1
ATOM 2310 C CA . ILE A 1 301 ? -20.828 -2.425 1.644 1.00 89.12 301 ILE A CA 1
ATOM 2311 C C . ILE A 1 301 ? -20.822 -0.968 2.136 1.00 89.12 301 ILE A C 1
ATOM 2313 O O . ILE A 1 301 ? -20.228 -0.106 1.493 1.00 89.12 301 ILE A O 1
ATOM 2317 N N . SER A 1 302 ? -21.413 -0.688 3.305 1.00 91.06 302 SER A N 1
ATOM 2318 C CA . SER A 1 302 ? -21.405 0.660 3.887 1.00 91.06 302 SER A CA 1
ATOM 2319 C C . SER A 1 302 ? -19.990 1.139 4.206 1.00 91.06 302 SER A C 1
ATOM 2321 O O . SER A 1 302 ? -19.655 2.284 3.919 1.00 91.06 302 SER A O 1
ATOM 2323 N N . ASN A 1 303 ? -19.146 0.260 4.750 1.00 92.62 303 ASN A N 1
ATOM 2324 C CA . ASN A 1 303 ? -17.769 0.595 5.102 1.00 92.62 303 ASN A CA 1
ATOM 2325 C C . ASN A 1 303 ? -16.935 0.879 3.849 1.00 92.62 303 ASN A C 1
ATOM 2327 O O . ASN A 1 303 ? -16.190 1.859 3.815 1.00 92.62 303 ASN A O 1
ATOM 2331 N N . ARG A 1 304 ? -17.119 0.083 2.787 1.00 92.56 304 ARG A N 1
ATOM 2332 C CA . ARG A 1 304 ? -16.497 0.326 1.476 1.00 92.56 304 ARG A CA 1
ATOM 2333 C C . ARG A 1 304 ? -16.873 1.705 0.934 1.00 92.56 304 ARG A C 1
ATOM 2335 O O . ARG A 1 304 ? -15.983 2.471 0.574 1.00 92.56 304 ARG A O 1
ATOM 2342 N N . THR A 1 305 ? -18.162 2.057 0.938 1.00 91.00 305 THR A N 1
ATOM 2343 C CA . THR A 1 305 ? -18.635 3.386 0.511 1.00 91.00 305 THR A CA 1
ATOM 2344 C C . THR A 1 305 ? -18.012 4.508 1.340 1.00 91.00 305 THR A C 1
ATOM 2346 O O . THR A 1 305 ? -17.544 5.492 0.769 1.00 91.00 305 THR A O 1
ATOM 2349 N N . THR A 1 306 ? -17.938 4.359 2.665 1.00 91.31 306 THR A N 1
ATOM 2350 C CA . THR A 1 306 ? -17.302 5.353 3.544 1.00 91.31 306 THR A CA 1
ATOM 2351 C C . THR A 1 306 ? -15.831 5.572 3.188 1.00 91.31 306 THR A C 1
ATOM 2353 O O . THR A 1 306 ? -15.388 6.719 3.106 1.00 91.31 306 THR A O 1
ATOM 2356 N N . LEU A 1 307 ? -15.074 4.503 2.923 1.00 91.69 307 LEU A N 1
ATOM 2357 C CA . LEU A 1 307 ? -13.668 4.610 2.526 1.00 91.69 307 LEU A CA 1
ATOM 2358 C C . LEU A 1 307 ? -13.504 5.260 1.146 1.00 91.69 307 LEU A C 1
ATOM 2360 O O . LEU A 1 307 ? -12.618 6.096 0.972 1.00 91.69 307 LEU A O 1
ATOM 2364 N N . VAL A 1 308 ? -14.374 4.940 0.178 1.00 90.00 308 VAL A N 1
ATOM 2365 C CA . VAL A 1 308 ? -14.366 5.609 -1.134 1.00 90.00 308 VAL A CA 1
ATOM 2366 C C . VAL A 1 308 ? -14.636 7.102 -0.964 1.00 90.00 308 VAL A C 1
ATOM 2368 O O . VAL A 1 308 ? -13.843 7.913 -1.436 1.00 90.00 308 VAL A O 1
ATOM 2371 N N . VAL A 1 309 ? -15.696 7.493 -0.253 1.00 87.56 309 VAL A N 1
ATOM 2372 C CA . VAL A 1 309 ? -16.071 8.909 -0.078 1.00 87.56 309 VAL A CA 1
ATOM 2373 C C . VAL A 1 309 ? -14.948 9.714 0.585 1.00 87.56 309 VAL A C 1
ATOM 2375 O O . VAL A 1 309 ? -14.627 10.804 0.110 1.00 87.56 309 VAL A O 1
ATOM 2378 N N . ASN A 1 310 ? -14.280 9.144 1.591 1.00 87.62 310 ASN A N 1
ATOM 2379 C CA . ASN A 1 310 ? -13.148 9.768 2.292 1.00 87.62 310 ASN A CA 1
ATOM 2380 C C . ASN A 1 310 ? -11.794 9.602 1.578 1.00 87.62 310 ASN A C 1
ATOM 2382 O O . ASN A 1 310 ? -10.739 9.815 2.170 1.00 87.62 310 ASN A O 1
ATOM 2386 N N . ASP A 1 311 ? -11.808 9.245 0.290 1.00 87.12 311 ASP A N 1
ATOM 2387 C CA . ASP A 1 311 ? -10.613 9.208 -0.563 1.00 87.12 311 ASP A CA 1
ATOM 2388 C C . ASP A 1 311 ? -9.580 8.132 -0.249 1.00 87.12 311 ASP A C 1
ATOM 2390 O O . ASP A 1 311 ? -8.488 8.155 -0.801 1.00 87.12 311 ASP A O 1
ATOM 2394 N N . HIS A 1 312 ? -9.948 7.131 0.540 1.00 91.38 312 HIS A N 1
ATOM 2395 C CA . HIS A 1 312 ? -9.088 6.007 0.883 1.00 91.38 312 HIS A CA 1
ATOM 2396 C C . HIS A 1 312 ? -9.100 4.882 -0.160 1.00 91.38 312 HIS A C 1
ATOM 2398 O O . HIS A 1 312 ? -8.622 3.799 0.146 1.00 91.38 312 HIS A O 1
ATOM 2404 N N . ALA A 1 313 ? -9.618 5.107 -1.372 1.00 91.31 313 ALA A N 1
ATOM 2405 C CA . ALA A 1 313 ? -9.699 4.111 -2.442 1.00 91.31 313 ALA A CA 1
ATOM 2406 C C . ALA A 1 313 ? -8.892 4.543 -3.676 1.00 91.31 313 ALA A C 1
ATOM 2408 O O . ALA A 1 313 ? -9.086 5.645 -4.191 1.00 91.31 313 ALA A O 1
ATOM 2409 N N . TYR A 1 314 ? -8.033 3.659 -4.179 1.00 89.56 314 TYR A N 1
ATOM 2410 C CA . TYR A 1 314 ? -7.209 3.872 -5.371 1.00 89.56 314 TYR A CA 1
ATOM 2411 C C . TYR A 1 314 ? -7.059 2.578 -6.170 1.00 89.56 314 TYR A C 1
ATOM 2413 O O . TYR A 1 314 ? -7.274 1.492 -5.638 1.00 89.56 314 TYR A O 1
ATOM 2421 N N . LEU A 1 315 ? -6.685 2.689 -7.444 1.00 89.06 315 LEU A N 1
ATOM 2422 C CA . LEU A 1 315 ? -6.392 1.518 -8.274 1.00 89.06 315 LEU A CA 1
ATOM 2423 C C . LEU A 1 315 ? -4.885 1.277 -8.286 1.00 89.06 315 LEU A C 1
ATOM 2425 O O . LEU A 1 315 ? -4.109 2.197 -8.576 1.00 89.06 315 LEU A O 1
ATOM 2429 N N . GLY A 1 316 ? -4.486 0.062 -7.925 1.00 89.12 316 GLY A N 1
ATOM 2430 C CA . GLY A 1 316 ? -3.120 -0.426 -8.056 1.00 89.12 316 GLY A CA 1
ATOM 2431 C C . GLY A 1 316 ? -2.953 -1.103 -9.408 1.00 89.12 316 GLY A C 1
ATOM 2432 O O . GLY A 1 316 ? -3.778 -1.933 -9.778 1.00 89.12 316 GLY A O 1
ATOM 2433 N N . ILE A 1 317 ? -1.914 -0.730 -10.154 1.00 87.81 317 ILE A N 1
ATOM 2434 C CA . ILE A 1 317 ? -1.682 -1.228 -11.512 1.00 87.81 317 ILE A CA 1
ATOM 2435 C C . ILE A 1 317 ? -0.330 -1.929 -11.609 1.00 87.81 317 ILE A C 1
ATOM 2437 O O . ILE A 1 317 ? 0.684 -1.390 -11.151 1.00 87.81 317 ILE A O 1
ATOM 2441 N N . ALA A 1 318 ? -0.322 -3.079 -12.282 1.00 88.62 318 ALA A N 1
ATOM 2442 C CA . ALA A 1 318 ? 0.872 -3.724 -12.807 1.00 88.62 318 ALA A CA 1
ATOM 2443 C C . ALA A 1 318 ? 1.009 -3.452 -14.313 1.00 88.62 318 ALA A C 1
ATOM 2445 O O . ALA A 1 318 ? 0.094 -3.692 -15.105 1.00 88.62 318 ALA A O 1
ATOM 2446 N N . ILE A 1 319 ? 2.175 -2.954 -14.708 1.00 84.69 319 ILE A N 1
ATOM 2447 C CA . ILE A 1 319 ? 2.545 -2.687 -16.100 1.00 84.69 319 ILE A CA 1
ATOM 2448 C C . ILE A 1 319 ? 3.458 -3.819 -16.575 1.00 84.69 319 ILE A C 1
ATOM 2450 O O . ILE A 1 319 ? 4.228 -4.379 -15.788 1.00 84.69 319 ILE A O 1
ATOM 2454 N N . ASP A 1 320 ? 3.421 -4.132 -17.870 1.00 80.94 320 ASP A N 1
ATOM 2455 C CA . ASP A 1 320 ? 4.448 -4.977 -18.475 1.00 80.94 320 ASP A CA 1
ATOM 2456 C C . ASP A 1 320 ? 5.794 -4.250 -18.459 1.00 80.94 320 ASP A C 1
ATOM 2458 O O . ASP A 1 320 ? 6.095 -3.389 -19.294 1.00 80.94 320 ASP A O 1
ATOM 2462 N N . ARG A 1 321 ? 6.641 -4.630 -17.501 1.00 75.88 321 ARG A N 1
ATOM 2463 C CA . ARG A 1 321 ? 7.984 -4.067 -17.332 1.00 75.88 321 ARG A CA 1
ATOM 2464 C C . ARG A 1 321 ? 8.897 -4.329 -18.533 1.00 75.88 321 ARG A C 1
ATOM 2466 O O . ARG A 1 321 ? 9.920 -3.656 -18.664 1.00 75.88 321 ARG A O 1
ATOM 2473 N N . ASN A 1 322 ? 8.540 -5.259 -19.424 1.00 73.06 322 ASN A N 1
ATOM 2474 C CA . ASN A 1 322 ? 9.266 -5.505 -20.671 1.00 73.06 322 ASN A CA 1
ATOM 2475 C C . ASN A 1 322 ? 8.923 -4.490 -21.770 1.00 73.06 322 ASN A C 1
ATOM 2477 O O . ASN A 1 322 ? 9.705 -4.323 -22.705 1.00 73.06 322 ASN A O 1
ATOM 2481 N N . LEU A 1 323 ? 7.768 -3.823 -21.672 1.00 70.00 323 LEU A N 1
ATOM 2482 C CA . LEU A 1 323 ? 7.316 -2.811 -22.631 1.00 70.00 323 LEU A CA 1
ATOM 2483 C C . LEU A 1 323 ? 7.758 -1.391 -22.255 1.00 70.00 323 LEU A C 1
ATOM 2485 O O . LEU A 1 323 ? 7.632 -0.483 -23.079 1.00 70.00 323 LEU A O 1
ATOM 2489 N N . LEU A 1 324 ? 8.298 -1.193 -21.046 1.00 64.31 324 LEU A N 1
ATOM 2490 C CA . LEU A 1 324 ? 8.843 0.094 -20.619 1.00 64.31 324 LEU A CA 1
ATOM 2491 C C . LEU A 1 324 ? 9.997 0.509 -21.550 1.00 64.31 324 LEU A C 1
ATOM 2493 O O . LEU A 1 324 ? 10.961 -0.247 -21.692 1.00 64.31 324 LEU A O 1
ATOM 2497 N N . PRO A 1 325 ? 9.949 1.694 -22.192 1.00 57.41 325 PRO A N 1
ATOM 2498 C CA . PRO A 1 325 ? 11.060 2.165 -23.000 1.00 57.41 325 PRO A CA 1
ATOM 2499 C C . PRO A 1 325 ? 12.261 2.422 -22.100 1.00 57.41 325 PRO A C 1
ATOM 2501 O O . PRO A 1 325 ? 12.257 3.282 -21.227 1.00 57.41 325 PRO A O 1
ATOM 2504 N N . THR A 1 326 ? 13.306 1.641 -22.324 1.00 53.91 326 THR A N 1
ATOM 2505 C CA . THR A 1 326 ? 14.458 1.557 -21.435 1.00 53.91 326 THR A CA 1
ATOM 2506 C C . THR A 1 326 ? 15.661 2.377 -21.930 1.00 53.91 326 THR A C 1
ATOM 2508 O O . THR A 1 326 ? 16.756 2.295 -21.369 1.00 53.91 326 THR A O 1
ATOM 2511 N N . SER A 1 327 ? 15.494 3.167 -22.997 1.00 52.50 327 SER A N 1
ATOM 2512 C CA . SER A 1 327 ? 16.555 3.994 -23.593 1.00 52.50 327 SER A CA 1
ATOM 2513 C C . SER A 1 327 ? 17.011 5.141 -22.686 1.00 52.50 327 SER A C 1
ATOM 2515 O O . SER A 1 327 ? 18.195 5.476 -22.700 1.00 52.50 327 SER A O 1
ATOM 2517 N N . SER A 1 328 ? 16.112 5.699 -21.869 1.00 44.47 328 SER A N 1
ATOM 2518 C CA . SER A 1 328 ? 16.420 6.639 -20.787 1.00 44.47 328 SER A CA 1
ATOM 2519 C C . SER A 1 328 ? 15.256 6.734 -19.788 1.00 44.47 328 SER A C 1
ATOM 2521 O O . SER A 1 328 ? 14.120 6.395 -20.116 1.00 44.47 328 SER A O 1
ATOM 2523 N N . THR A 1 329 ? 15.520 7.224 -18.573 1.00 44.94 329 THR A N 1
ATOM 2524 C CA . THR A 1 329 ? 14.474 7.542 -17.578 1.00 44.94 329 THR A CA 1
ATOM 2525 C C . THR A 1 329 ? 13.501 8.612 -18.078 1.00 44.94 329 THR A C 1
ATOM 2527 O O . THR A 1 329 ? 12.333 8.605 -17.695 1.00 44.94 329 THR A O 1
ATOM 2530 N N . ASP A 1 330 ? 13.967 9.506 -18.954 1.00 47.53 330 ASP A N 1
ATOM 2531 C CA . ASP A 1 330 ? 13.142 10.540 -19.577 1.00 47.53 330 ASP A CA 1
ATOM 2532 C C . ASP A 1 330 ? 12.203 9.939 -20.632 1.00 47.53 330 ASP A C 1
ATOM 2534 O O . ASP A 1 330 ? 11.024 10.277 -20.650 1.00 47.53 330 ASP A O 1
ATOM 2538 N N . ASP A 1 331 ? 12.667 8.970 -21.430 1.00 53.59 331 ASP A N 1
ATOM 2539 C CA . ASP A 1 331 ? 11.819 8.262 -22.401 1.00 53.59 331 ASP A CA 1
ATOM 2540 C C . ASP A 1 331 ? 10.750 7.407 -21.705 1.00 53.59 331 ASP A C 1
ATOM 2542 O O . ASP A 1 331 ? 9.599 7.368 -22.145 1.00 53.59 331 ASP A O 1
ATOM 2546 N N . ALA A 1 332 ? 11.105 6.752 -20.593 1.00 46.44 332 ALA A N 1
ATOM 2547 C CA . ALA A 1 332 ? 10.147 6.047 -19.745 1.00 46.44 332 ALA A CA 1
ATOM 2548 C C . ALA A 1 332 ? 9.102 7.020 -19.176 1.00 46.44 332 ALA A C 1
ATOM 2550 O O . ALA A 1 332 ? 7.901 6.751 -19.241 1.00 46.44 332 ALA A O 1
ATOM 2551 N N . ALA A 1 333 ? 9.537 8.182 -18.677 1.00 49.47 333 ALA A N 1
ATOM 2552 C CA . ALA A 1 333 ? 8.644 9.214 -18.161 1.00 49.47 333 ALA A CA 1
ATOM 2553 C C . ALA A 1 333 ? 7.713 9.789 -19.244 1.00 49.47 333 ALA A C 1
ATOM 2555 O O . ALA A 1 333 ? 6.517 9.926 -18.988 1.00 49.47 333 ALA A O 1
ATOM 2556 N N . ASP A 1 334 ? 8.224 10.063 -20.444 1.00 56.28 334 ASP A N 1
ATOM 2557 C CA . ASP A 1 334 ? 7.445 10.569 -21.578 1.00 56.28 334 ASP A CA 1
ATOM 2558 C C . ASP A 1 334 ? 6.423 9.535 -22.072 1.00 56.28 334 ASP A C 1
ATOM 2560 O O . ASP A 1 334 ? 5.279 9.879 -22.384 1.00 56.28 334 ASP A O 1
ATOM 2564 N N . TRP A 1 335 ? 6.795 8.253 -22.093 1.00 55.75 335 TRP A N 1
ATOM 2565 C CA . TRP A 1 335 ? 5.888 7.153 -22.422 1.00 55.75 335 TRP A CA 1
ATOM 2566 C C . TRP A 1 335 ? 4.784 6.980 -21.367 1.00 55.75 335 TRP A C 1
ATOM 2568 O O . TRP A 1 335 ? 3.613 6.796 -21.714 1.00 55.75 335 TRP A O 1
ATOM 2578 N N . LEU A 1 336 ? 5.108 7.140 -20.081 1.00 54.50 336 LEU A N 1
ATOM 2579 C CA . LEU A 1 336 ? 4.121 7.149 -18.994 1.00 54.50 336 LEU A CA 1
ATOM 2580 C C . LEU A 1 336 ? 3.212 8.388 -19.050 1.00 54.50 336 LEU A C 1
ATOM 2582 O O . LEU A 1 336 ? 1.999 8.266 -18.873 1.00 54.50 336 LEU A O 1
ATOM 2586 N N . ASP A 1 337 ? 3.738 9.567 -19.388 1.00 56.78 337 ASP A N 1
ATOM 2587 C CA . ASP A 1 337 ? 2.944 10.789 -19.568 1.00 56.78 337 ASP A CA 1
ATOM 2588 C C . ASP A 1 337 ? 2.045 10.744 -20.820 1.00 56.78 337 ASP A C 1
ATOM 2590 O O . ASP A 1 337 ? 0.937 11.303 -20.816 1.00 56.78 337 ASP A O 1
ATOM 2594 N N . ALA A 1 338 ? 2.465 10.046 -21.878 1.00 57.75 338 ALA A N 1
ATOM 2595 C CA . ALA A 1 338 ? 1.632 9.775 -23.049 1.00 57.75 338 ALA A CA 1
ATOM 2596 C C . ALA A 1 338 ? 0.443 8.863 -22.697 1.00 57.75 338 ALA A C 1
ATOM 2598 O O . ALA A 1 338 ? -0.685 9.122 -23.133 1.00 57.75 338 ALA A O 1
ATOM 2599 N N . ASN A 1 339 ? 0.671 7.859 -21.846 1.00 53.53 339 ASN A N 1
ATOM 2600 C CA . ASN A 1 339 ? -0.354 6.923 -21.378 1.00 53.53 339 ASN A CA 1
ATOM 2601 C C . ASN A 1 339 ? -1.238 7.475 -20.244 1.00 53.53 339 ASN A C 1
ATOM 2603 O O . ASN A 1 339 ? -2.372 7.033 -20.061 1.00 53.53 339 ASN A O 1
ATOM 2607 N N . ARG A 1 340 ? -0.795 8.531 -19.555 1.00 47.34 340 ARG A N 1
ATOM 2608 C CA . ARG A 1 340 ? -1.499 9.181 -18.436 1.00 47.34 340 ARG A CA 1
ATOM 2609 C C . ARG A 1 340 ? -2.830 9.858 -18.791 1.00 47.34 340 ARG A C 1
ATOM 2611 O O . ARG A 1 340 ? -3.621 10.162 -17.894 1.00 47.34 340 ARG A O 1
ATOM 2618 N N . LYS A 1 341 ? -3.116 10.145 -20.066 1.00 42.84 341 LYS A N 1
ATOM 2619 C CA . LYS A 1 341 ? -4.337 10.867 -20.481 1.00 42.84 341 LYS A CA 1
ATOM 2620 C C . LYS A 1 341 ? -5.523 9.919 -20.701 1.00 42.84 341 LYS A C 1
ATOM 2622 O O . LYS A 1 341 ? -5.865 9.605 -21.838 1.00 42.84 341 LYS A O 1
ATOM 2627 N N . ILE A 1 342 ? -6.233 9.564 -19.630 1.00 45.62 342 ILE A N 1
ATOM 2628 C CA . ILE A 1 342 ? -7.599 9.026 -19.739 1.00 45.62 342 ILE A CA 1
ATOM 2629 C C . ILE A 1 342 ? -8.549 10.205 -19.992 1.00 45.62 342 ILE A C 1
ATOM 2631 O O . ILE A 1 342 ? -8.729 11.080 -19.143 1.00 45.62 342 ILE A O 1
ATOM 2635 N N . ARG A 1 343 ? -9.138 10.276 -21.189 1.00 37.09 343 ARG A N 1
ATOM 2636 C CA . ARG A 1 343 ? -10.200 11.240 -21.519 1.00 37.09 343 ARG A CA 1
ATOM 2637 C C . ARG A 1 343 ? -11.552 10.523 -21.554 1.00 37.09 343 ARG A C 1
ATOM 2639 O O . ARG A 1 343 ? -12.066 10.266 -22.636 1.00 37.09 343 ARG A O 1
ATOM 2646 N N . ARG A 1 344 ? -12.163 10.283 -20.388 1.00 36.22 344 ARG A N 1
ATOM 2647 C CA . ARG A 1 344 ? -13.627 10.161 -20.292 1.00 36.22 344 ARG A CA 1
ATOM 2648 C C . ARG A 1 344 ? -14.230 11.521 -19.914 1.00 36.22 344 ARG A C 1
ATOM 2650 O O . ARG A 1 344 ? -13.717 12.186 -19.009 1.00 36.22 344 ARG A O 1
ATOM 2657 N N . PRO A 1 345 ? -15.295 11.990 -20.585 1.00 32.09 345 PRO A N 1
ATOM 2658 C CA . PRO A 1 345 ? -16.081 13.103 -20.074 1.00 32.09 345 PRO A CA 1
ATOM 2659 C C . PRO A 1 345 ? -16.852 12.605 -18.841 1.00 32.09 345 PRO A C 1
ATOM 2661 O O . PRO A 1 345 ? -17.849 11.913 -18.986 1.00 32.09 345 PRO A O 1
ATOM 2664 N N . GLY A 1 346 ? -16.345 12.899 -17.639 1.00 37.56 346 GLY A N 1
ATOM 2665 C CA . GLY A 1 346 ? -16.978 12.531 -16.360 1.00 37.56 346 GLY A CA 1
ATOM 2666 C C . GLY A 1 346 ? -16.064 11.814 -15.359 1.00 37.56 346 GLY A C 1
ATOM 2667 O O . GLY A 1 346 ? -16.277 11.943 -14.165 1.00 37.56 346 GLY A O 1
ATOM 2668 N N . LEU A 1 347 ? -14.991 11.158 -15.813 1.00 37.59 347 LEU A N 1
ATOM 2669 C CA . LEU A 1 347 ? -13.973 10.549 -14.948 1.00 37.59 347 LEU A CA 1
ATOM 2670 C C . LEU A 1 347 ? -12.581 10.894 -15.487 1.00 37.59 347 LEU A C 1
ATOM 2672 O O . LEU A 1 347 ? -12.165 10.415 -16.542 1.00 37.59 347 LEU A O 1
ATOM 26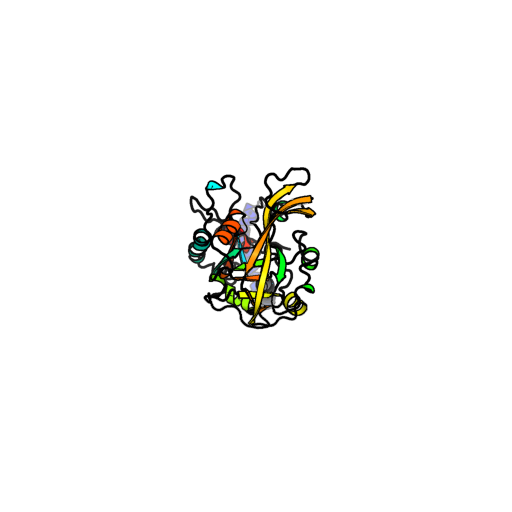76 N N . ARG A 1 348 ? -11.855 11.765 -14.780 1.00 37.03 348 ARG A N 1
ATOM 2677 C CA . ARG A 1 348 ? -10.435 12.038 -15.051 1.00 37.03 348 ARG A CA 1
ATOM 2678 C C . ARG A 1 348 ? -9.590 11.387 -13.963 1.00 37.03 348 ARG A C 1
ATOM 2680 O O . ARG A 1 348 ? -9.250 12.031 -12.980 1.00 37.03 348 ARG A O 1
ATOM 2687 N N . ALA A 1 349 ? -9.241 10.125 -14.153 1.00 37.25 349 ALA A N 1
ATOM 2688 C CA . ALA A 1 349 ? -8.182 9.465 -13.396 1.00 37.25 349 ALA A CA 1
ATOM 2689 C C . ALA A 1 349 ? -6.806 10.021 -13.822 1.00 37.25 349 ALA A C 1
ATOM 2691 O O . ALA A 1 349 ? -6.566 10.247 -15.014 1.00 37.25 349 ALA A O 1
ATOM 2692 N N . ARG A 1 350 ? -5.905 10.283 -12.863 1.00 38.00 350 ARG A N 1
ATOM 2693 C CA . ARG A 1 350 ? -4.523 10.722 -13.134 1.00 38.00 350 ARG A CA 1
ATOM 2694 C C . ARG A 1 350 ? -3.562 9.597 -12.747 1.00 38.00 350 ARG A C 1
ATOM 2696 O O . ARG A 1 350 ? -3.436 9.282 -11.572 1.00 38.00 350 ARG A O 1
ATOM 2703 N N . TRP A 1 351 ? -2.867 9.047 -13.740 1.00 33.22 351 TRP A N 1
ATOM 2704 C CA . TRP A 1 351 ? -1.757 8.113 -13.550 1.00 33.22 351 TRP A CA 1
ATOM 2705 C C . TRP A 1 351 ? -0.583 8.786 -12.836 1.00 33.22 351 TRP A C 1
ATOM 2707 O O . TRP A 1 351 ? -0.208 9.907 -13.207 1.00 33.22 351 TRP A O 1
ATOM 2717 N N . ARG A 1 352 ? 0.008 8.111 -11.844 1.00 44.53 352 ARG A N 1
ATOM 2718 C CA . ARG A 1 352 ? 1.263 8.525 -11.208 1.00 44.53 352 ARG A CA 1
ATOM 2719 C C . ARG A 1 352 ? 2.322 7.442 -11.390 1.00 44.53 352 ARG A C 1
ATOM 2721 O O . ARG A 1 352 ? 2.108 6.300 -11.000 1.00 44.53 352 ARG A O 1
ATOM 2728 N N . ASN A 1 353 ? 3.443 7.850 -11.973 1.00 35.44 353 ASN A N 1
ATOM 2729 C CA . ASN A 1 353 ? 4.623 7.026 -12.172 1.00 35.44 353 ASN A CA 1
ATOM 2730 C C . ASN A 1 353 ? 5.528 7.080 -10.925 1.00 35.44 353 ASN A C 1
ATOM 2732 O O . ASN A 1 353 ? 5.692 8.165 -10.360 1.00 35.44 353 ASN A O 1
ATOM 2736 N N . GLN A 1 354 ? 6.068 5.940 -10.487 1.00 42.66 354 GLN A N 1
ATOM 2737 C CA . GLN A 1 354 ? 6.802 5.799 -9.218 1.00 42.66 354 GLN A CA 1
ATOM 2738 C C . GLN A 1 354 ? 8.322 6.046 -9.323 1.00 42.66 354 GLN A C 1
ATOM 2740 O O . GLN A 1 354 ? 8.963 6.300 -8.307 1.00 42.66 354 GLN A O 1
ATOM 2745 N N . ASP A 1 355 ? 8.896 6.105 -10.528 1.00 32.78 355 ASP A N 1
ATOM 2746 C CA . ASP A 1 355 ? 10.358 6.099 -10.737 1.00 32.78 355 ASP A CA 1
ATOM 2747 C C . ASP A 1 355 ? 11.051 7.475 -10.742 1.00 32.78 355 ASP A C 1
ATOM 2749 O O . ASP A 1 355 ? 11.965 7.737 -11.524 1.00 32.78 355 ASP A O 1
ATOM 2753 N N . ARG A 1 356 ? 10.663 8.395 -9.857 1.00 31.92 356 ARG A N 1
ATOM 2754 C CA . ARG A 1 356 ? 11.476 9.604 -9.624 1.00 31.92 356 ARG A CA 1
ATOM 2755 C C . ARG A 1 356 ? 11.753 9.810 -8.142 1.00 31.92 356 ARG A C 1
ATOM 2757 O O . ARG A 1 356 ? 11.291 10.767 -7.531 1.00 31.92 356 ARG A O 1
ATOM 2764 N N . ILE A 1 357 ? 12.526 8.882 -7.586 1.00 30.92 357 ILE A N 1
ATOM 2765 C CA . ILE A 1 357 ? 13.251 9.052 -6.326 1.00 30.92 357 ILE A CA 1
ATOM 2766 C C . ILE A 1 357 ? 14.704 8.653 -6.585 1.00 30.92 357 ILE A C 1
ATOM 2768 O O . ILE A 1 357 ? 15.131 7.547 -6.269 1.00 30.92 357 ILE A O 1
ATOM 2772 N N . GLN A 1 358 ? 15.443 9.558 -7.225 1.00 27.67 358 GLN A N 1
ATOM 2773 C CA . GLN A 1 358 ? 16.876 9.744 -7.001 1.00 27.67 358 GLN A CA 1
ATOM 2774 C C . GLN A 1 358 ? 17.176 11.236 -6.995 1.00 27.67 358 GLN A C 1
ATOM 2776 O O . GLN A 1 358 ? 16.643 11.941 -7.886 1.00 27.67 358 GLN A O 1
#

Sequence (358 aa):
MRSIGEKSLGDRISDIPADFSTAIRSAWIGRERGLAVFAGVFLASLVITTVFAYGVGLSQGALQNSLNDEVYDAKVDFSSQNDWSSRTNDSAEWGSVCDELLDRVEIIDCGLVYGRQGLRLSGFFDEGFALPQPLNVIEVSGPTGNWDNVSWDYPEALENGPSINGDRIMRIVDPSHYDGELADRYSNRVVYGSWPSGDQPGINPVILPSKIASQAGIRVNDTIDSLNFTYVTDAQVIGSELKDCEGEIITRDLDAGVYQFCTVTMTLSDLTIVAVYEEWPFTNPTLLFNPVIVGDSALSISNRTTLVVNDHAYLGIAIDRNLLPTSSTDDAADWLDANRKIRRPGLRARWRNQDRIQ

Foldseek 3Di:
DDDDDDDDPVNVVVCVVVVVVVVVVVLVVPVVVNVVVVVVVVVVVVVVVVVVVVVLVVVLVVVVVLCLLPLFQWWWFFAPDPDLPLADLAPVVVQCVQVVVCVDPFFFAKWKKFWWFGQHDPDDPDLSLLVTATKFWDFFAAPAFDRVQAAQFACVLVVLHFQRDRGAGAMATEQSCLDTSSVVSVQVFFPAAGRHNGDDPLAKEKEAEPVRCVRRVDHAFGWIAKIKIKDFQDKDAPPDDDPDQPADWDWDQGPSGIMITRIDMDMFGTHGYRTYGYWGPSRFPSRGTGHTYIYCSRDDSVRSSVSSSSRSMMMGTDTDSVPQPSSDPVSSVVVQVVVQDDDDPSGRIGMDGRPPDD